Protein AF-A0A644UFC6-F1 (afdb_monomer)

pLDDT: mean 72.87, std 24.74, range [24.16, 96.56]

Sequence (335 aa):
MRAQKGWPRNLKIIHSPAIQGFFIKTCNMKEKVMQWIRLGCNFNLGLYLLAEIGKNKQLPRIMAGNEKRYAGKLFYELCKAAGYTMQEYQELKDELQNIVEQLALESGDGNPPEGGVTTGETSAGDPPTGDASNGETSGEELTSEDQPSTDPPAVDPPINEVPEIEVSATGQLPESVEKVIREHADLFKLRAQLHEQMAGLPESNDDETVKKRRNLSDSIALISPRIDLMFAAKEAFYNEGILPDISVLFPEPAQDPPAGPEDNLPADAAGLKKMKKNLQTANTKDQNQLEYQEAKKGAKPNPMPAGPKRIRIEKRITERNRQIEKIDLALLSCS

Secondary structure (DSSP, 8-state):
----PPPPS-------GGGTTGGGS---HHHHHHHHHHTT--HHHHHHHHHHH-S-TTHHHHHTT-HHHHHHHHHHHHHHHTT--HHHHHHHHHHHHHHHHHHHHHT------------------------------------------------PPP----------TT-PPPHHHHHHHHHHHHHHHHHHHHHHHHHTS-S---HHHHHHHHHHHHHHHHHHHHHHHHHHHHHHHHHH-PPP-HHHHSPPP-SSTT-TTT----SSHHHHHHHHHHHHHHHHHHHHHHHTSSSS--SS--PPPSSHHHHHHHHHHHHHHHHHHHHHHHHHHT-

Nearest PDB structures (foldseek):
  4bpd-assembly2_D  TM=4.703E-01  e=8.018E+00  Escherichia coli K-12

Radius of gyration: 34.38 Å; Cα contacts (8 Å, |Δi|>4): 175; chains: 1; bounding box: 90×86×78 Å

Organism: NCBI:txid1076179

Mean predicted aligned error: 22.32 Å

Structure (mmCIF, N/CA/C/O backbone):
data_AF-A0A644UFC6-F1
#
_entry.id   AF-A0A644UFC6-F1
#
loop_
_atom_site.group_PDB
_atom_site.id
_atom_site.type_symbol
_atom_site.label_atom_id
_atom_site.label_alt_id
_atom_site.label_comp_id
_atom_site.label_asym_id
_atom_site.label_entity_id
_atom_site.label_seq_id
_atom_site.pdbx_PDB_ins_code
_atom_site.Cartn_x
_atom_site.Cartn_y
_atom_site.Cartn_z
_atom_site.occupancy
_atom_site.B_iso_or_equiv
_atom_site.auth_seq_id
_atom_site.auth_comp_id
_atom_site.auth_asym_id
_atom_site.auth_atom_id
_atom_site.pdbx_PDB_model_num
ATOM 1 N N . MET A 1 1 ? -25.882 40.798 29.950 1.00 32.97 1 MET A N 1
ATOM 2 C CA . MET A 1 1 ? -24.979 40.820 28.778 1.00 32.97 1 MET A CA 1
ATOM 3 C C . MET A 1 1 ? -24.121 39.557 28.814 1.00 32.97 1 MET A C 1
ATOM 5 O O . MET A 1 1 ? -23.271 39.450 29.686 1.00 32.97 1 MET A O 1
ATOM 9 N N . ARG A 1 2 ? -24.413 38.545 27.982 1.00 29.80 2 ARG A N 1
ATOM 10 C CA . ARG A 1 2 ? -23.636 37.288 27.924 1.00 29.80 2 ARG A CA 1
ATOM 11 C C . ARG A 1 2 ? -22.530 37.442 26.883 1.00 29.80 2 ARG A C 1
ATOM 13 O O . ARG A 1 2 ? -22.825 37.610 25.706 1.00 29.80 2 ARG A O 1
ATOM 20 N N . ALA A 1 3 ? -21.280 37.397 27.333 1.00 31.28 3 ALA A N 1
ATOM 21 C CA . ALA A 1 3 ? -20.106 37.400 26.472 1.00 31.28 3 ALA A CA 1
ATOM 22 C C . ALA A 1 3 ? -20.089 36.131 25.601 1.00 31.28 3 ALA A C 1
ATOM 24 O O . ALA A 1 3 ? -20.070 35.017 26.126 1.00 31.28 3 ALA A O 1
ATOM 25 N N . GLN A 1 4 ? -20.097 36.296 24.277 1.00 34.25 4 GLN A N 1
ATOM 26 C CA . GLN A 1 4 ? -19.810 35.217 23.332 1.00 34.25 4 GLN A CA 1
ATOM 27 C C . GLN A 1 4 ? -18.322 34.860 23.452 1.00 34.25 4 GLN A C 1
ATOM 29 O O . GLN A 1 4 ? -17.457 35.566 22.939 1.00 34.25 4 GLN A O 1
ATOM 34 N N . LYS A 1 5 ? -18.010 33.785 24.181 1.00 38.75 5 LYS A N 1
ATOM 35 C CA . LYS A 1 5 ? -16.649 33.242 24.275 1.00 38.75 5 LYS A CA 1
ATOM 36 C C . LYS A 1 5 ? -16.354 32.434 23.003 1.00 38.75 5 LYS A C 1
ATOM 38 O O . LYS A 1 5 ? -17.110 31.528 22.652 1.00 38.75 5 LYS A O 1
ATOM 43 N N . GLY A 1 6 ? -15.309 32.833 22.277 1.00 40.59 6 GLY A N 1
ATOM 44 C CA . GLY A 1 6 ? -14.891 32.230 21.009 1.00 40.59 6 GLY A CA 1
ATOM 45 C C . GLY A 1 6 ? -14.306 30.821 21.158 1.00 40.59 6 GLY A C 1
ATOM 46 O O . GLY A 1 6 ? -13.900 30.417 22.243 1.00 40.59 6 GLY A O 1
ATOM 47 N N . TRP A 1 7 ? -14.267 30.091 20.041 1.00 37.62 7 TRP A N 1
ATOM 48 C CA . TRP A 1 7 ? -13.743 28.724 19.932 1.00 37.62 7 TRP A CA 1
ATOM 49 C C . TRP A 1 7 ? -12.251 28.649 20.326 1.00 37.62 7 TRP A C 1
ATOM 51 O O . TRP A 1 7 ? -11.490 29.545 19.939 1.00 37.62 7 TRP A O 1
ATOM 61 N N . PRO A 1 8 ? -11.802 27.612 21.060 1.00 40.75 8 PRO A N 1
ATOM 62 C CA . PRO A 1 8 ? -10.405 27.476 21.466 1.00 40.75 8 PRO A CA 1
ATOM 63 C C . PRO A 1 8 ? -9.493 27.328 20.239 1.00 40.75 8 PRO A C 1
ATOM 65 O O . PRO A 1 8 ? -9.711 26.492 19.365 1.00 40.75 8 PRO A O 1
ATOM 68 N N . ARG A 1 9 ? -8.473 28.192 20.150 1.00 39.72 9 ARG A N 1
ATOM 69 C CA . ARG A 1 9 ? -7.643 28.381 18.944 1.00 39.72 9 ARG A CA 1
ATOM 70 C C . ARG A 1 9 ? -6.419 27.460 18.839 1.00 39.72 9 ARG A C 1
ATOM 72 O O . ARG A 1 9 ? -5.726 27.545 17.834 1.00 39.72 9 ARG A O 1
ATOM 79 N N . ASN A 1 10 ? -6.170 26.580 19.813 1.00 38.97 10 ASN A N 1
ATOM 80 C CA . ASN A 1 10 ? -4.955 25.755 19.873 1.00 38.97 10 ASN A CA 1
ATOM 81 C C . ASN A 1 10 ? -5.218 24.334 20.420 1.00 38.97 10 ASN A C 1
ATOM 83 O O . ASN A 1 10 ? -4.737 23.999 21.499 1.00 38.97 10 ASN A O 1
ATOM 87 N N . LEU A 1 11 ? -5.949 23.479 19.690 1.00 37.66 11 LEU A N 1
ATOM 88 C CA . LEU A 1 11 ? -5.883 22.029 19.939 1.00 37.66 11 LEU A CA 1
ATOM 89 C C . LEU A 1 11 ? -4.628 21.468 19.252 1.00 37.66 11 LEU A C 1
ATOM 91 O O . LEU A 1 11 ? -4.510 21.522 18.027 1.00 37.66 11 LEU A O 1
ATOM 95 N N . LYS A 1 12 ? -3.676 20.947 20.036 1.00 34.81 12 LYS A N 1
ATOM 96 C CA . LYS A 1 12 ? -2.542 20.175 19.509 1.00 34.81 12 LYS A CA 1
ATOM 97 C C . LYS A 1 12 ? -3.039 18.806 19.039 1.00 34.81 12 LYS A C 1
ATOM 99 O O . LYS A 1 12 ? -3.806 18.130 19.715 1.00 34.81 12 LYS A O 1
ATOM 104 N N . ILE A 1 13 ? -2.582 18.432 17.851 1.00 37.56 13 ILE A N 1
ATOM 105 C CA . ILE A 1 13 ? -2.927 17.217 17.120 1.00 37.56 13 ILE A CA 1
ATOM 106 C C . ILE A 1 13 ? -2.375 15.989 17.857 1.00 37.56 13 ILE A C 1
ATOM 108 O O . ILE A 1 13 ? -1.160 15.850 17.980 1.00 37.56 13 ILE A O 1
ATOM 112 N N . ILE A 1 14 ? -3.241 15.056 18.260 1.00 33.75 14 ILE A N 1
ATOM 113 C CA . ILE A 1 14 ? -2.833 13.677 18.563 1.00 33.75 14 ILE A CA 1
ATOM 114 C C . ILE A 1 14 ? -3.168 12.831 17.329 1.00 33.75 14 ILE A C 1
ATOM 116 O O . ILE A 1 14 ? -4.327 12.515 17.065 1.00 33.75 14 ILE A O 1
ATOM 120 N N . HIS A 1 15 ? -2.161 12.493 16.521 1.00 31.31 15 HIS A N 1
ATOM 121 C CA . HIS A 1 15 ? -2.291 11.457 15.494 1.00 31.31 15 HIS A CA 1
ATOM 122 C C . HIS A 1 15 ? -2.143 10.090 16.166 1.00 31.31 15 HIS A C 1
ATOM 124 O O . HIS A 1 15 ? -1.032 9.596 16.328 1.00 31.31 15 HIS A O 1
ATOM 130 N N . SER A 1 16 ? -3.264 9.484 16.567 1.00 33.78 16 SER A N 1
ATOM 131 C CA . SER A 1 16 ? -3.295 8.081 16.990 1.00 33.78 16 SER A CA 1
ATOM 132 C C . SER A 1 16 ? -4.023 7.228 15.938 1.00 33.78 16 SER A C 1
ATOM 134 O O . SER A 1 16 ? -5.209 7.459 15.693 1.00 33.78 16 SER A O 1
ATOM 136 N N . PRO A 1 17 ? -3.357 6.235 15.314 1.00 36.88 17 PRO A N 1
ATOM 137 C CA . PRO A 1 17 ? -3.960 5.307 14.346 1.00 36.88 17 PRO A CA 1
ATOM 138 C C . PRO A 1 17 ? -5.093 4.431 14.912 1.00 36.88 17 PRO A C 1
ATOM 140 O O . PRO A 1 17 ? -5.805 3.785 14.152 1.00 36.88 17 PRO A O 1
ATOM 143 N N . ALA A 1 18 ? -5.284 4.406 16.235 1.00 39.03 18 ALA A N 1
ATOM 144 C CA . ALA A 1 18 ? -6.297 3.594 16.917 1.00 39.03 18 ALA A CA 1
ATOM 145 C C . ALA A 1 18 ? -7.746 4.109 16.755 1.00 39.03 18 ALA A C 1
ATOM 147 O O . ALA A 1 18 ? -8.697 3.434 17.137 1.00 39.03 18 ALA A O 1
ATOM 148 N N . ILE A 1 19 ? -7.933 5.310 16.202 1.00 45.44 19 ILE A N 1
ATOM 149 C CA . ILE A 1 19 ? -9.207 6.044 16.267 1.00 45.44 19 ILE A CA 1
ATOM 150 C C . ILE A 1 19 ? -10.224 5.565 15.205 1.00 45.44 19 ILE A C 1
ATOM 152 O O . ILE A 1 19 ? -11.427 5.719 15.403 1.00 45.44 19 ILE A O 1
ATOM 156 N N . GLN A 1 20 ? -9.788 4.924 14.111 1.00 44.78 20 GLN A N 1
ATOM 157 C CA . GLN A 1 20 ? -10.695 4.498 13.028 1.00 44.78 20 GLN A CA 1
ATOM 158 C C . GLN A 1 20 ? -11.440 3.176 13.299 1.00 44.78 20 GLN A C 1
ATOM 160 O O . GLN A 1 20 ? -12.566 3.026 12.832 1.00 44.78 20 GLN A O 1
ATOM 165 N N . GLY A 1 21 ? -10.877 2.250 14.086 1.00 41.97 21 GLY A N 1
ATOM 166 C CA . GLY A 1 21 ? -11.520 0.961 14.406 1.00 41.97 21 GLY A CA 1
ATOM 167 C C . GLY A 1 21 ? -12.598 1.036 15.497 1.00 41.97 21 GLY A C 1
ATOM 168 O O . GLY A 1 21 ? -13.502 0.208 15.546 1.00 41.97 21 GLY A O 1
ATOM 169 N N . PHE A 1 22 ? -12.560 2.065 16.349 1.00 43.34 22 PHE A N 1
ATOM 170 C CA . PHE A 1 22 ? -13.460 2.186 17.504 1.00 43.34 22 PHE A CA 1
ATOM 171 C C . PHE A 1 22 ? -14.879 2.670 17.128 1.00 43.34 22 PHE A C 1
ATOM 173 O O . PHE A 1 22 ? -15.814 2.531 17.915 1.00 43.34 22 PHE A O 1
ATOM 180 N N . PHE A 1 23 ? -15.058 3.195 15.911 1.00 47.94 23 PHE A N 1
ATOM 181 C CA . PHE A 1 23 ? -16.294 3.835 15.440 1.00 47.94 23 PHE A CA 1
ATOM 182 C C . PHE A 1 23 ? -17.408 2.858 15.000 1.00 47.94 23 PHE A C 1
ATOM 184 O O . PHE A 1 23 ? -18.522 3.286 14.698 1.00 47.94 23 PHE A O 1
ATOM 191 N N . ILE A 1 24 ? -17.118 1.548 14.943 1.00 46.00 24 ILE A N 1
ATOM 192 C CA . ILE A 1 24 ? -17.952 0.550 14.242 1.00 46.00 24 ILE A CA 1
ATOM 193 C C . ILE A 1 24 ? -18.937 -0.201 15.168 1.00 46.00 24 ILE A C 1
ATOM 195 O O . ILE A 1 24 ? -19.891 -0.796 14.676 1.00 46.00 24 ILE A O 1
ATOM 199 N N . LYS A 1 25 ? -18.807 -0.130 16.503 1.00 50.34 25 LYS A N 1
ATOM 200 C CA . LYS A 1 25 ? -19.686 -0.891 17.427 1.00 50.34 25 LYS A CA 1
ATOM 201 C C . LYS A 1 25 ? -20.912 -0.143 17.979 1.00 50.34 25 LYS A C 1
ATOM 203 O O . LYS A 1 25 ? -21.767 -0.790 18.575 1.00 50.34 25 LYS A O 1
ATOM 208 N N . THR A 1 26 ? -21.049 1.172 17.794 1.00 53.09 26 THR A N 1
ATOM 209 C CA . THR A 1 26 ? -22.216 1.923 18.301 1.00 53.09 26 THR A CA 1
ATOM 210 C C . THR A 1 26 ? -23.292 2.049 17.217 1.00 53.09 26 THR A C 1
ATOM 212 O O . THR A 1 26 ? -23.124 2.725 16.202 1.00 53.09 26 THR A O 1
ATOM 215 N N . CYS A 1 27 ? -24.427 1.370 17.407 1.00 58.41 27 CYS A N 1
ATOM 216 C CA . CYS A 1 27 ? -25.575 1.426 16.493 1.00 58.41 27 CYS A CA 1
ATOM 217 C C . CYS A 1 27 ? -26.381 2.735 16.614 1.00 58.41 27 CYS A C 1
ATOM 219 O O . CYS A 1 27 ? -27.213 3.031 15.756 1.00 58.41 27 CYS A O 1
ATOM 221 N N . ASN A 1 28 ? -26.105 3.557 17.633 1.00 84.00 28 ASN A N 1
ATOM 222 C CA . ASN A 1 28 ? -26.768 4.836 17.857 1.00 84.00 28 ASN A CA 1
ATOM 223 C C . ASN A 1 28 ? -25.948 6.018 17.305 1.00 84.00 28 ASN A C 1
ATOM 225 O O . ASN A 1 28 ? -24.796 6.243 17.681 1.00 84.00 28 ASN A O 1
ATOM 229 N N . MET A 1 29 ? -26.575 6.838 16.456 1.00 86.19 29 MET A N 1
ATOM 230 C CA . MET A 1 29 ? -25.949 8.028 15.861 1.00 86.19 29 MET A CA 1
ATOM 231 C C . MET A 1 29 ? -25.498 9.052 16.911 1.00 86.19 29 MET A C 1
ATOM 233 O O . MET A 1 29 ? -24.476 9.715 16.721 1.00 86.19 29 MET A O 1
ATOM 237 N N . LYS A 1 30 ? -26.211 9.156 18.042 1.00 89.62 30 LYS A N 1
ATOM 238 C CA . LYS A 1 30 ? -25.803 10.004 19.169 1.00 89.62 30 LYS A CA 1
ATOM 239 C C . LYS A 1 30 ? -24.482 9.529 19.776 1.00 89.62 30 LYS A C 1
ATOM 241 O O . LYS A 1 30 ? -23.579 10.342 19.973 1.00 89.62 30 LYS A O 1
ATOM 246 N N . GLU A 1 31 ? -24.331 8.228 20.003 1.00 86.75 31 GLU A N 1
ATOM 247 C CA . GLU A 1 31 ? -23.118 7.637 20.585 1.00 86.75 31 GLU A CA 1
ATOM 248 C C . GLU A 1 31 ? -21.896 7.801 19.680 1.00 86.75 31 GLU A C 1
ATOM 250 O O . GLU A 1 31 ? -20.821 8.134 20.174 1.00 86.75 31 GLU A O 1
ATOM 255 N N . LYS A 1 32 ? -22.062 7.659 18.359 1.00 85.12 32 LYS A N 1
ATOM 256 C CA . LYS A 1 32 ? -21.005 7.962 17.382 1.00 85.12 32 LYS A CA 1
ATOM 257 C C . LYS A 1 32 ? -20.490 9.398 17.533 1.00 85.12 32 LYS A C 1
ATOM 259 O O . LYS A 1 32 ? -19.285 9.626 17.617 1.00 85.12 32 LYS A O 1
ATOM 264 N N . VAL A 1 33 ? -21.393 10.376 17.635 1.00 88.81 33 VAL A N 1
ATOM 265 C CA . VAL A 1 33 ? -21.005 11.780 17.856 1.00 88.81 33 VAL A CA 1
ATOM 266 C C . VAL A 1 33 ? -20.334 11.969 19.221 1.00 88.81 33 VAL A C 1
ATOM 268 O O . VAL A 1 33 ? -19.293 12.616 19.273 1.00 88.81 33 VAL A O 1
ATOM 271 N N . MET A 1 34 ? -20.831 11.355 20.304 1.00 86.31 34 MET A N 1
ATOM 272 C CA . MET A 1 34 ? -20.164 11.407 21.622 1.00 86.31 34 MET A CA 1
ATOM 273 C C . MET A 1 34 ? -18.739 10.877 21.579 1.00 86.31 34 MET A C 1
ATOM 275 O O . MET A 1 34 ? -17.820 11.455 22.154 1.00 86.31 34 MET A O 1
ATOM 279 N N . GLN A 1 35 ? -18.554 9.746 20.911 1.00 84.06 35 GLN A N 1
ATOM 280 C CA . GLN A 1 35 ? -17.263 9.099 20.793 1.00 84.06 35 GLN A CA 1
ATOM 281 C C . GLN A 1 35 ? -16.293 9.980 20.001 1.00 84.06 35 GLN A C 1
ATOM 283 O O . GLN A 1 35 ? -15.161 10.177 20.432 1.00 84.06 35 GLN A O 1
ATOM 288 N N . TRP A 1 36 ? -16.749 10.596 18.907 1.00 88.50 36 TRP A N 1
ATOM 289 C CA . TRP A 1 36 ? -15.971 11.597 18.173 1.00 88.50 36 TRP A CA 1
ATOM 290 C C . TRP A 1 36 ? -15.554 12.789 19.049 1.00 88.50 36 TRP A C 1
ATOM 292 O O . TRP A 1 36 ? -14.408 13.234 18.960 1.00 88.50 36 TRP A O 1
ATOM 302 N N . ILE A 1 37 ? -16.439 13.262 19.932 1.00 86.50 37 ILE A N 1
ATOM 303 C CA . ILE A 1 37 ? -16.139 14.341 20.887 1.00 86.50 37 ILE A CA 1
ATOM 304 C C . ILE A 1 37 ? -15.044 13.913 21.869 1.00 86.50 37 ILE A C 1
ATOM 306 O O . ILE A 1 37 ? -14.043 14.612 22.019 1.00 86.50 37 ILE A O 1
ATOM 310 N N . ARG A 1 38 ? -15.183 12.728 22.477 1.00 79.69 38 ARG A N 1
ATOM 311 C CA . ARG A 1 38 ? -14.193 12.164 23.415 1.00 79.69 38 ARG A CA 1
ATOM 312 C C . ARG A 1 38 ? -12.827 11.925 22.776 1.00 79.69 38 ARG A C 1
ATOM 314 O O . ARG A 1 38 ? -11.811 12.002 23.453 1.00 79.69 38 ARG A O 1
ATOM 321 N N . LEU A 1 39 ? -12.798 11.671 21.470 1.00 77.88 39 LEU A N 1
ATOM 322 C CA . LEU A 1 39 ? -11.576 11.496 20.681 1.00 77.88 39 LEU A CA 1
ATOM 323 C C . LEU A 1 39 ? -10.959 12.834 20.229 1.00 77.88 39 LEU A C 1
ATOM 325 O O . LEU A 1 39 ? -10.082 12.853 19.365 1.00 77.88 39 LEU A O 1
ATOM 329 N N . GLY A 1 40 ? -11.404 13.957 20.801 1.00 80.50 40 GLY A N 1
ATOM 330 C CA . GLY A 1 40 ? -10.823 15.278 20.567 1.00 80.50 40 GLY A CA 1
ATOM 331 C C . GLY A 1 40 ? -11.341 15.975 19.309 1.00 80.50 40 GLY A C 1
ATOM 332 O O . GLY A 1 40 ? -10.634 16.811 18.750 1.00 80.50 40 GLY A O 1
ATOM 333 N N . CYS A 1 41 ? -12.552 15.639 18.847 1.00 85.44 41 CYS A N 1
ATOM 334 C CA . CYS A 1 41 ? -13.227 16.305 17.727 1.00 85.44 41 CYS A CA 1
ATOM 335 C C . CYS A 1 41 ? -12.389 16.368 16.435 1.00 85.44 41 CYS A C 1
ATOM 337 O O . CYS A 1 41 ? -12.373 17.393 15.750 1.00 85.44 41 CYS A O 1
ATOM 339 N N . ASN A 1 42 ? -11.691 15.282 16.078 1.00 87.12 42 ASN A N 1
ATOM 340 C CA . ASN A 1 42 ? -10.848 15.247 14.879 1.00 87.12 42 ASN A CA 1
ATOM 341 C C . ASN A 1 42 ? -11.631 15.693 13.630 1.00 87.12 42 ASN A C 1
ATOM 343 O O . ASN A 1 42 ? -12.647 15.088 13.279 1.00 87.12 42 ASN A O 1
ATOM 347 N N . PHE A 1 43 ? -11.155 16.739 12.950 1.00 87.06 43 PHE A N 1
ATOM 348 C CA . PHE A 1 43 ? -11.915 17.387 11.882 1.00 87.06 43 PHE A CA 1
ATOM 349 C C . PHE A 1 43 ? -12.204 16.458 10.700 1.00 87.06 43 PHE A C 1
ATOM 351 O O . PHE A 1 43 ? -13.347 16.363 10.261 1.00 87.06 43 PHE A O 1
ATOM 358 N N . ASN A 1 44 ? -11.204 15.716 10.218 1.00 84.56 44 ASN A N 1
ATOM 359 C CA . ASN A 1 44 ? -11.385 14.795 9.093 1.00 84.56 44 ASN A CA 1
ATOM 360 C C . ASN A 1 44 ? -12.339 13.651 9.448 1.00 84.56 44 ASN A C 1
ATOM 362 O O . ASN A 1 44 ? -13.220 13.325 8.657 1.00 84.56 44 ASN A O 1
ATOM 366 N N . LEU A 1 45 ? -12.218 13.090 10.655 1.00 85.69 45 LEU A N 1
ATOM 367 C CA . LEU A 1 45 ? -13.153 12.081 11.155 1.00 85.69 45 LEU A CA 1
ATOM 368 C C . LEU A 1 45 ? -14.582 12.631 11.246 1.00 85.69 45 LEU A C 1
ATOM 370 O O . LEU A 1 45 ? -15.530 11.963 10.843 1.00 85.69 45 LEU A O 1
ATOM 374 N N . GLY A 1 46 ? -14.734 13.877 11.696 1.00 88.25 46 GLY A N 1
ATOM 375 C CA . GLY A 1 46 ? -16.025 14.556 11.727 1.00 88.25 46 GLY A CA 1
ATOM 376 C C . GLY A 1 46 ? -16.617 14.755 10.328 1.00 88.25 46 GLY A C 1
ATOM 377 O O . GLY A 1 46 ? -17.820 14.589 10.151 1.00 88.25 46 GLY A O 1
ATOM 378 N N . LEU A 1 47 ? -15.798 15.050 9.310 1.00 88.12 47 LEU A N 1
ATOM 379 C CA . LEU A 1 47 ? -16.263 15.136 7.919 1.00 88.12 47 LEU A CA 1
ATOM 380 C C . LEU A 1 47 ? -16.751 13.784 7.385 1.00 88.12 47 LEU A C 1
ATOM 382 O O . LEU A 1 47 ? -17.776 13.750 6.702 1.00 88.12 47 LEU A O 1
ATOM 386 N N . TYR A 1 48 ? -16.057 12.687 7.708 1.00 87.94 48 TYR A N 1
ATOM 387 C CA . TYR A 1 48 ? -16.510 11.335 7.365 1.00 87.94 48 TYR A CA 1
ATOM 388 C C . TYR A 1 48 ? -17.850 11.018 8.024 1.00 87.94 48 TYR A C 1
ATOM 390 O O . TYR A 1 48 ? -18.789 10.614 7.339 1.00 87.94 48 TYR A O 1
ATOM 398 N N . LEU A 1 49 ? -17.973 11.297 9.323 1.00 89.00 49 LEU A N 1
ATOM 399 C CA . LEU A 1 49 ? -19.221 11.089 10.045 1.00 89.00 49 LEU A CA 1
ATOM 400 C C . LEU A 1 49 ? -20.354 11.939 9.462 1.00 89.00 49 LEU A C 1
ATOM 402 O O . LEU A 1 49 ? -21.452 11.439 9.240 1.00 89.00 49 LEU A O 1
ATOM 406 N N . LEU A 1 50 ? -20.091 13.205 9.129 1.00 89.69 50 LEU A N 1
ATOM 407 C CA . LEU A 1 50 ? -21.090 14.091 8.535 1.00 89.69 50 LEU A CA 1
ATOM 408 C C . LEU A 1 50 ? -21.509 13.618 7.137 1.00 89.69 50 LEU A C 1
ATOM 410 O O . LEU A 1 50 ? -22.665 13.791 6.755 1.00 89.69 50 LEU A O 1
ATOM 414 N N . ALA A 1 51 ? -20.607 13.006 6.368 1.00 88.12 51 ALA A N 1
ATOM 415 C CA . ALA A 1 51 ? -20.957 12.389 5.092 1.00 88.12 51 ALA A CA 1
ATOM 416 C C . ALA A 1 51 ? -21.884 11.175 5.274 1.00 88.12 51 ALA A C 1
ATOM 418 O O . ALA A 1 51 ? -22.786 10.977 4.455 1.00 88.12 51 ALA A O 1
ATOM 419 N N . GLU A 1 52 ? -21.714 10.415 6.356 1.00 85.12 52 GLU A N 1
ATOM 420 C CA . GLU A 1 52 ? -22.551 9.270 6.721 1.00 85.12 52 GLU A CA 1
ATOM 421 C C . GLU A 1 52 ? -23.943 9.728 7.198 1.00 85.12 52 GLU A C 1
ATOM 423 O O . GLU A 1 52 ? -24.945 9.444 6.536 1.00 85.12 52 GLU A O 1
ATOM 428 N N . ILE A 1 53 ? -24.010 10.529 8.269 1.00 86.56 53 ILE A N 1
ATOM 429 C CA . ILE A 1 53 ? -25.269 10.868 8.967 1.00 86.56 53 ILE A CA 1
ATOM 430 C C . ILE A 1 53 ? -25.939 12.157 8.469 1.00 86.56 53 ILE A C 1
ATOM 432 O O . ILE A 1 53 ? -27.129 12.383 8.686 1.00 86.56 53 ILE A O 1
ATOM 436 N N . GLY A 1 54 ? -25.189 13.040 7.811 1.00 86.25 54 GLY A N 1
ATOM 437 C CA . GLY A 1 54 ? -25.672 14.354 7.402 1.00 86.25 54 GLY A CA 1
ATOM 438 C C . GLY A 1 54 ? -26.649 14.287 6.231 1.00 86.25 54 GLY A C 1
ATOM 439 O O . GLY A 1 54 ? -26.448 13.548 5.261 1.00 86.25 54 GLY A O 1
ATOM 440 N N . LYS A 1 55 ? -27.688 15.129 6.287 1.00 83.44 55 LYS A N 1
ATOM 441 C CA . LYS A 1 55 ? -28.671 15.282 5.199 1.00 83.44 55 LYS A CA 1
ATOM 442 C C . LYS A 1 55 ? -28.061 15.943 3.958 1.00 83.44 55 LYS A C 1
ATOM 444 O O . LYS A 1 55 ? -28.392 15.575 2.836 1.00 83.44 55 LYS A O 1
ATOM 449 N N . ASN A 1 56 ? -27.154 16.906 4.143 1.00 87.69 56 ASN A N 1
ATOM 450 C CA . ASN A 1 56 ? -26.519 17.621 3.036 1.00 87.69 56 ASN A CA 1
ATOM 451 C C . ASN A 1 56 ? -25.153 17.014 2.691 1.00 87.69 56 ASN A C 1
ATOM 453 O O . ASN A 1 56 ? -24.143 17.301 3.334 1.00 87.69 56 ASN A O 1
ATOM 457 N N . LYS A 1 57 ? -25.122 16.226 1.614 1.00 86.69 57 LYS A N 1
ATOM 458 C CA . LYS A 1 57 ? -23.920 15.517 1.151 1.00 86.69 57 LYS A CA 1
ATOM 459 C C . LYS A 1 57 ? -22.846 16.423 0.524 1.00 86.69 57 LYS A C 1
ATOM 461 O O . LYS A 1 57 ? -21.726 15.967 0.319 1.00 86.69 57 LYS A O 1
ATOM 466 N N . GLN A 1 58 ? -23.140 17.698 0.244 1.00 88.25 58 GLN A N 1
ATOM 467 C CA . GLN A 1 58 ? -22.148 18.658 -0.268 1.00 88.25 58 GLN A CA 1
ATOM 468 C C . GLN A 1 58 ? -21.377 19.370 0.852 1.00 88.25 58 GLN A C 1
ATOM 470 O O . GLN A 1 58 ? -20.246 19.803 0.629 1.00 88.25 58 GLN A O 1
ATOM 475 N N . LEU A 1 59 ? -21.942 19.472 2.064 1.00 87.44 59 LEU A N 1
ATOM 476 C CA . LEU A 1 59 ? -21.287 20.158 3.187 1.00 87.44 59 LEU A CA 1
ATOM 477 C C . LEU A 1 59 ? -19.904 19.586 3.534 1.00 87.44 59 LEU A C 1
ATOM 479 O O . LEU A 1 59 ? -18.988 20.397 3.678 1.00 87.44 59 LEU A O 1
ATOM 483 N N . PRO A 1 60 ? -19.686 18.254 3.594 1.00 90.31 60 PRO A N 1
ATOM 484 C CA . PRO A 1 60 ? -18.355 17.711 3.864 1.00 90.31 60 PRO A CA 1
ATOM 485 C C . PRO A 1 60 ? -17.303 18.164 2.843 1.00 90.31 60 PRO A C 1
ATOM 487 O O . PRO A 1 60 ? -16.176 18.478 3.215 1.00 90.31 60 PRO A O 1
ATOM 490 N N . ARG A 1 61 ? -17.684 18.282 1.562 1.00 88.88 61 ARG A N 1
ATOM 491 C CA . ARG A 1 61 ? -16.790 18.750 0.488 1.00 88.88 61 ARG A CA 1
ATOM 492 C C . ARG A 1 61 ? -16.455 20.233 0.617 1.00 88.88 61 ARG A C 1
ATOM 494 O O . ARG A 1 61 ? -15.315 20.614 0.396 1.00 88.88 61 ARG A O 1
ATOM 501 N N . ILE A 1 62 ? -17.431 21.060 0.994 1.00 90.00 62 ILE A N 1
ATOM 502 C CA . ILE A 1 62 ? -17.238 22.508 1.193 1.00 90.00 62 ILE A CA 1
ATOM 503 C C . ILE A 1 62 ? -16.354 22.783 2.418 1.00 90.00 62 ILE A C 1
ATOM 505 O O . ILE A 1 62 ? -15.566 23.728 2.426 1.00 90.00 62 ILE A O 1
ATOM 509 N N . MET A 1 63 ? -16.501 21.971 3.465 1.00 90.19 63 MET A N 1
ATOM 510 C CA . MET A 1 63 ? -15.751 22.123 4.710 1.00 90.19 63 MET A CA 1
ATOM 511 C C . MET A 1 63 ? -14.326 21.561 4.628 1.00 90.19 63 MET A C 1
ATOM 513 O O . MET A 1 63 ? -13.471 21.969 5.419 1.00 90.19 63 MET A O 1
ATOM 517 N N . ALA A 1 64 ? -14.055 20.659 3.679 1.00 87.31 64 ALA A N 1
ATOM 518 C CA . ALA A 1 64 ? -12.755 20.023 3.502 1.00 87.31 64 ALA A CA 1
ATOM 519 C C . ALA A 1 64 ? -11.608 21.048 3.414 1.00 87.31 64 ALA A C 1
ATOM 521 O O . ALA A 1 64 ? -11.717 22.095 2.772 1.00 87.31 64 ALA A O 1
ATOM 522 N N . GLY A 1 65 ? -10.507 20.754 4.113 1.00 82.44 65 GLY A N 1
ATOM 523 C CA . GLY A 1 65 ? -9.300 21.590 4.138 1.00 82.44 65 GLY A CA 1
ATOM 524 C C . GLY A 1 65 ? -9.412 22.908 4.916 1.00 82.44 65 GLY A C 1
ATOM 525 O O . GLY A 1 65 ? -8.433 23.641 4.998 1.00 82.44 65 GLY A O 1
ATOM 526 N N . ASN A 1 66 ? -10.569 23.223 5.510 1.00 87.56 66 ASN A N 1
ATOM 527 C CA . ASN A 1 66 ? -10.838 24.519 6.143 1.00 87.56 66 ASN A CA 1
ATOM 528 C C . ASN A 1 66 ? -11.241 24.383 7.625 1.00 87.56 66 ASN A C 1
ATOM 530 O O . ASN A 1 66 ? -12.208 24.994 8.087 1.00 87.56 66 ASN A O 1
ATOM 534 N N . GLU A 1 67 ? -10.475 23.601 8.388 1.00 87.31 67 GLU A N 1
ATOM 535 C CA . GLU A 1 67 ? -10.752 23.271 9.794 1.00 87.31 67 GLU A CA 1
ATOM 536 C C . GLU A 1 67 ? -10.963 24.504 10.678 1.00 87.31 67 GLU A C 1
ATOM 538 O O . GLU A 1 67 ? -11.994 24.629 11.335 1.00 87.31 67 GLU A O 1
ATOM 543 N N . LYS A 1 68 ? -10.047 25.479 10.623 1.00 85.62 68 LYS A N 1
ATOM 544 C CA . LYS A 1 68 ? -10.121 26.703 11.444 1.00 85.62 68 LYS A CA 1
ATOM 545 C C . LYS A 1 68 ? -11.428 27.477 11.256 1.00 85.62 68 LYS A C 1
ATOM 547 O O . LYS A 1 68 ? -11.893 28.135 12.181 1.00 85.62 68 LYS A O 1
ATOM 552 N N . ARG A 1 69 ? -12.006 27.417 10.052 1.00 86.44 69 ARG A N 1
ATOM 553 C CA . ARG A 1 69 ? -13.246 28.118 9.703 1.00 86.44 69 ARG A CA 1
ATOM 554 C C . ARG A 1 69 ? -14.483 27.296 10.048 1.00 86.44 69 ARG A C 1
ATOM 556 O O . ARG A 1 69 ? -15.497 27.869 10.436 1.00 86.44 69 ARG A O 1
ATOM 563 N N . TYR A 1 70 ? -14.418 25.978 9.872 1.00 90.44 70 TYR A N 1
ATOM 564 C CA . TYR A 1 70 ? -15.601 25.124 9.914 1.00 90.44 70 TYR A CA 1
ATOM 565 C C . TYR A 1 70 ? -15.685 24.186 11.114 1.00 90.44 70 TYR A C 1
ATOM 567 O O . TYR A 1 70 ? -16.728 23.567 11.254 1.00 90.44 70 TYR A O 1
ATOM 575 N N . ALA A 1 71 ? -14.695 24.106 12.007 1.00 87.19 71 ALA A N 1
ATOM 576 C CA . ALA A 1 71 ? -14.735 23.204 13.166 1.00 87.19 71 ALA A CA 1
ATOM 577 C C . ALA A 1 71 ? -16.008 23.374 14.018 1.00 87.19 71 ALA A C 1
ATOM 579 O O . ALA A 1 71 ? -16.730 22.408 14.261 1.00 87.19 71 ALA A O 1
ATOM 580 N N . GLY A 1 72 ? -16.358 24.614 14.380 1.00 88.62 72 GLY A N 1
ATOM 581 C CA . GLY A 1 72 ? -17.585 24.883 15.141 1.00 88.62 72 GLY A CA 1
ATOM 582 C C . GLY A 1 72 ? -18.867 24.571 14.362 1.00 88.62 72 GLY A C 1
ATOM 583 O O . GLY A 1 72 ? -19.842 24.083 14.934 1.00 88.62 72 GLY A O 1
ATOM 584 N N . LYS A 1 73 ? -18.862 24.800 13.041 1.00 91.62 73 LYS A N 1
ATOM 585 C CA . LYS A 1 73 ? -20.000 24.471 12.172 1.00 91.62 73 LYS A CA 1
ATOM 586 C C . LYS A 1 73 ? -20.154 22.959 12.007 1.00 91.62 73 LYS A C 1
ATOM 588 O O . LYS A 1 73 ? -21.269 22.464 12.068 1.00 91.62 73 LYS A O 1
ATOM 593 N N . LEU A 1 74 ? -19.052 22.234 11.844 1.00 92.81 74 LEU A N 1
ATOM 594 C CA . LEU A 1 74 ? -19.014 20.779 11.740 1.00 92.81 74 LEU A CA 1
ATOM 595 C C . LEU A 1 74 ? -19.583 20.129 13.004 1.00 92.81 74 LEU A C 1
ATOM 597 O O . LEU A 1 74 ? -20.455 19.273 12.900 1.00 92.81 74 LEU A O 1
ATOM 601 N N . PHE A 1 75 ? -19.162 20.596 14.182 1.00 93.12 75 PHE A N 1
ATOM 602 C CA . PHE A 1 75 ? -19.699 20.140 15.465 1.00 93.12 75 PHE A CA 1
ATOM 603 C C . PHE A 1 75 ? -21.221 20.338 15.551 1.00 93.12 75 PHE A C 1
ATOM 605 O O . PHE A 1 75 ? -21.955 19.411 15.882 1.00 93.12 75 PHE A O 1
ATOM 612 N N . TYR A 1 76 ? -21.716 21.523 15.175 1.00 93.25 76 TYR A N 1
ATOM 613 C CA . TYR A 1 76 ? -23.154 21.795 15.139 1.00 93.25 76 TYR A CA 1
ATOM 614 C C . TYR A 1 76 ? -23.915 20.879 14.171 1.00 93.25 76 TYR A C 1
ATOM 616 O O . TYR A 1 76 ? -24.930 20.296 14.552 1.00 93.25 76 TYR A O 1
ATOM 624 N N . GLU A 1 77 ? -23.436 20.733 12.933 1.00 93.81 77 GLU A N 1
ATOM 625 C CA . GLU A 1 77 ? -24.108 19.908 11.922 1.00 93.81 77 GLU A CA 1
ATOM 626 C C . GLU A 1 77 ? -24.141 18.427 12.323 1.00 93.81 77 GLU A C 1
ATOM 628 O O . GLU A 1 77 ? -25.150 17.761 12.097 1.00 93.81 77 GLU A O 1
ATOM 633 N N . LEU A 1 78 ? -23.087 17.921 12.970 1.00 93.38 78 LEU A N 1
ATOM 634 C CA . LEU A 1 78 ? -23.032 16.554 13.490 1.00 93.38 78 LEU A CA 1
ATOM 635 C C . LEU A 1 78 ? -24.022 16.328 14.633 1.00 93.38 78 LEU A C 1
ATOM 637 O O . LEU A 1 78 ? -24.807 15.383 14.573 1.00 93.38 78 LEU A O 1
ATOM 641 N N . CYS A 1 79 ? -24.050 17.215 15.633 1.00 93.06 79 CYS A N 1
ATOM 642 C CA . CYS A 1 79 ? -25.006 17.109 16.735 1.00 93.06 79 CYS A CA 1
ATOM 643 C C . CYS A 1 79 ? -26.455 17.191 16.228 1.00 93.06 79 CYS A C 1
ATOM 645 O O . CYS A 1 79 ? -27.311 16.393 16.611 1.00 93.06 79 CYS A O 1
ATOM 647 N N . LYS A 1 80 ? -26.728 18.109 15.295 1.00 93.25 80 LYS A N 1
ATOM 648 C CA . LYS A 1 80 ? -28.044 18.240 14.663 1.00 93.25 80 LYS A CA 1
ATOM 649 C C . LYS A 1 80 ? -28.427 16.989 13.869 1.00 93.25 80 LYS A C 1
ATOM 651 O O . LYS A 1 80 ? -29.563 16.533 13.971 1.00 93.25 80 LYS A O 1
ATOM 656 N N . ALA A 1 81 ? -27.508 16.437 13.077 1.00 91.31 81 ALA A N 1
ATOM 657 C CA . ALA A 1 81 ? -27.759 15.246 12.267 1.00 91.31 81 ALA A CA 1
ATOM 658 C C . ALA A 1 81 ? -27.976 13.985 13.120 1.00 91.31 81 ALA A C 1
ATOM 660 O O . ALA A 1 81 ? -28.800 13.150 12.759 1.00 91.31 81 ALA A O 1
ATOM 661 N N . ALA A 1 82 ? -27.307 13.883 14.271 1.00 91.31 82 ALA A N 1
ATOM 662 C CA . ALA A 1 82 ? -27.500 12.803 15.238 1.00 91.31 82 ALA A CA 1
ATOM 663 C C . ALA A 1 82 ? -28.757 12.960 16.117 1.00 91.31 82 ALA A C 1
ATOM 665 O O . ALA A 1 82 ? -29.058 12.074 16.914 1.00 91.31 82 ALA A O 1
ATOM 666 N N . GLY A 1 83 ? -29.508 14.060 15.982 1.00 91.06 83 GLY A N 1
ATOM 667 C CA . GLY A 1 83 ? -30.763 14.273 16.706 1.00 91.06 83 GLY A CA 1
ATOM 668 C C . GLY A 1 83 ? -30.596 14.810 18.129 1.00 91.06 83 GLY A C 1
ATOM 669 O O . GLY A 1 83 ? -31.463 14.578 18.972 1.00 91.06 83 GLY A O 1
ATOM 670 N N . TYR A 1 84 ? -29.497 15.510 18.425 1.00 91.69 84 TYR A N 1
ATOM 671 C CA . TYR A 1 84 ? -29.368 16.249 19.680 1.00 91.69 84 TYR A CA 1
ATOM 672 C C . TYR A 1 84 ? -30.260 17.492 19.687 1.00 91.69 84 TYR A C 1
ATOM 674 O O . TYR A 1 84 ? -30.328 18.252 18.717 1.00 91.69 84 TYR A O 1
ATOM 682 N N . THR A 1 85 ? -30.928 17.712 20.812 1.00 94.06 85 THR A N 1
ATOM 683 C CA . THR A 1 85 ? -31.657 18.944 21.110 1.00 94.06 85 THR A CA 1
ATOM 684 C C . THR A 1 85 ? -30.682 20.106 21.321 1.00 94.06 85 THR A C 1
ATOM 686 O O . THR A 1 85 ? -29.489 19.915 21.552 1.00 94.06 85 THR A O 1
ATOM 689 N N . MET A 1 86 ? -31.181 21.345 21.269 1.00 89.25 86 MET A N 1
ATOM 690 C CA . MET A 1 86 ? -30.345 22.523 21.551 1.00 89.25 86 MET A CA 1
ATOM 691 C C . MET A 1 86 ? -29.807 22.542 22.988 1.00 89.25 86 MET A C 1
ATOM 693 O O . MET A 1 86 ? -28.742 23.108 23.224 1.00 89.25 86 MET A O 1
ATOM 697 N N . GLN A 1 87 ? -30.524 21.923 23.931 1.00 91.75 87 GLN A N 1
ATOM 698 C CA . GLN A 1 87 ? -30.069 21.792 25.311 1.00 91.75 87 GLN A CA 1
ATOM 699 C C . GLN A 1 87 ? -28.903 20.802 25.410 1.00 91.75 87 GLN A C 1
ATOM 701 O O . GLN A 1 87 ? -27.834 21.189 25.872 1.00 91.75 87 GLN A O 1
ATOM 706 N N . GLU A 1 88 ? -29.063 19.585 24.879 1.00 90.75 88 GLU A N 1
ATOM 707 C CA . GLU A 1 88 ? -27.983 18.586 24.855 1.00 90.75 88 GLU A CA 1
ATOM 708 C C . GLU A 1 88 ? -26.759 19.112 24.086 1.00 90.75 88 GLU A C 1
ATOM 710 O O . GLU A 1 88 ? -25.626 18.917 24.503 1.00 90.75 88 GLU A O 1
ATOM 715 N N . TYR A 1 89 ? -26.958 19.848 22.987 1.00 90.88 89 TYR A N 1
ATOM 716 C CA . TYR A 1 89 ? -25.861 20.500 22.265 1.00 90.88 89 TYR A CA 1
ATOM 717 C C . TYR A 1 89 ? -25.032 21.427 23.165 1.00 90.88 89 TYR A C 1
ATOM 719 O O . TYR A 1 89 ? -23.805 21.459 23.053 1.00 90.88 89 TYR A O 1
ATOM 727 N N . GLN A 1 90 ? -25.691 22.202 24.030 1.00 90.56 90 GLN A N 1
ATOM 728 C CA . GLN A 1 90 ? -25.003 23.122 24.928 1.00 90.56 90 GLN A CA 1
ATOM 729 C C . GLN A 1 90 ? -24.245 22.357 26.018 1.00 90.56 90 GLN A C 1
ATOM 731 O O . GLN A 1 90 ? -23.093 22.689 26.280 1.00 90.56 90 GLN A O 1
ATOM 736 N N . GLU A 1 91 ? -24.842 21.296 26.563 1.00 90.25 91 GLU A N 1
ATOM 737 C CA . GLU A 1 91 ? -24.193 20.393 27.523 1.00 90.25 91 GLU A CA 1
ATOM 738 C C . GLU A 1 91 ? -22.934 19.747 26.920 1.00 90.25 91 GLU A C 1
ATOM 740 O O . GLU A 1 91 ? -21.871 19.775 27.535 1.00 90.25 91 GLU A O 1
ATOM 745 N N . LEU A 1 92 ? -23.004 19.271 25.673 1.00 88.06 92 LEU A N 1
ATOM 746 C CA . LEU A 1 92 ? -21.854 18.702 24.958 1.00 88.06 92 LEU A CA 1
ATOM 747 C C . LEU A 1 92 ? -20.765 19.721 24.650 1.00 88.06 92 LEU A C 1
ATOM 749 O O . LEU A 1 92 ? -19.577 19.400 24.645 1.00 88.06 92 LEU A O 1
ATOM 753 N N . LYS A 1 93 ? -21.160 20.958 24.356 1.00 87.50 93 LYS A N 1
ATOM 754 C CA . LYS A 1 93 ? -20.212 22.044 24.128 1.00 87.50 93 LYS A CA 1
ATOM 755 C C . LYS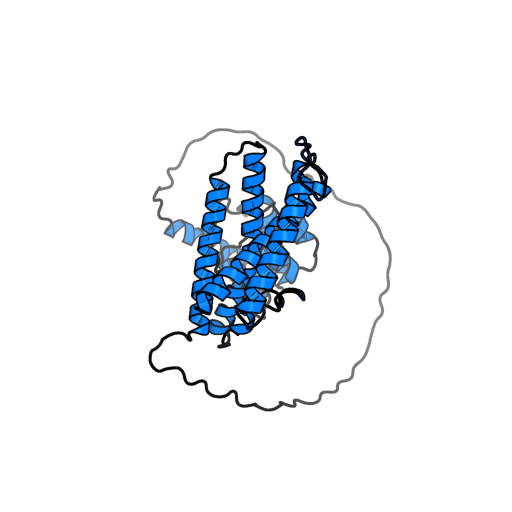 A 1 93 ? -19.465 22.396 25.415 1.00 87.50 93 LYS A C 1
ATOM 757 O O . LYS A 1 93 ? -18.264 22.661 25.358 1.00 87.50 93 LYS A O 1
ATOM 762 N N . ASP A 1 94 ? -20.161 22.375 26.546 1.00 86.19 94 ASP A N 1
ATOM 763 C CA . ASP A 1 94 ? -19.573 22.612 27.862 1.00 86.19 94 ASP A CA 1
ATOM 764 C C . ASP A 1 94 ? -18.679 21.425 28.284 1.00 86.19 94 ASP A C 1
ATOM 766 O O . ASP A 1 94 ? -17.570 21.639 28.774 1.00 86.19 94 ASP A O 1
ATOM 770 N N . GLU A 1 95 ? -19.082 20.179 28.000 1.00 83.44 95 GLU A N 1
ATOM 771 C CA . GLU A 1 95 ? -18.254 18.976 28.203 1.00 83.44 95 GLU A CA 1
ATOM 772 C C . GLU A 1 95 ? -16.956 19.037 27.387 1.00 83.44 95 GLU A C 1
ATOM 774 O O . GLU A 1 95 ? -15.871 18.825 27.930 1.00 83.44 95 GLU A O 1
ATOM 779 N N . LEU A 1 96 ? -17.036 19.403 26.103 1.00 82.50 96 LEU A N 1
ATOM 780 C CA . LEU A 1 96 ? -15.859 19.580 25.252 1.00 82.50 96 LEU A CA 1
ATOM 781 C C . LEU A 1 96 ? -14.901 20.640 25.815 1.00 82.50 96 LEU A C 1
ATOM 783 O O . LEU A 1 96 ? -13.687 20.444 25.795 1.00 82.50 96 LEU A O 1
ATOM 787 N N . GLN A 1 97 ? -15.429 21.751 26.333 1.00 83.56 97 GLN A N 1
ATOM 788 C CA . GLN A 1 97 ? -14.61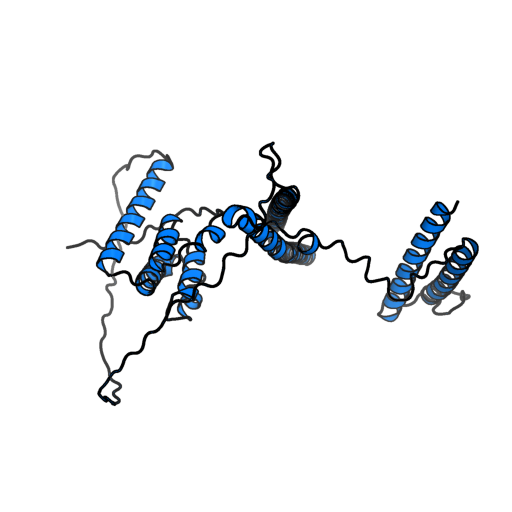4 22.799 26.944 1.00 83.56 97 GLN A CA 1
ATOM 789 C C . GLN A 1 97 ? -13.895 22.291 28.204 1.00 83.56 97 GLN A C 1
ATOM 791 O O . GLN A 1 97 ? -12.700 22.538 28.358 1.00 83.56 97 GLN A O 1
ATOM 796 N N . ASN A 1 98 ? -14.584 21.520 29.048 1.00 83.50 98 ASN A N 1
ATOM 797 C CA . ASN A 1 98 ? -13.989 20.906 30.236 1.00 83.50 98 ASN A CA 1
ATOM 798 C C . ASN A 1 98 ? -12.879 19.906 29.875 1.00 83.50 98 ASN A C 1
ATOM 800 O O . ASN A 1 98 ? -11.825 19.915 30.505 1.00 83.50 98 ASN A O 1
ATOM 804 N N . ILE A 1 99 ? -13.078 19.081 28.838 1.00 79.12 99 ILE A N 1
ATOM 805 C CA . ILE A 1 99 ? -12.053 18.147 28.336 1.00 79.12 99 ILE A CA 1
ATOM 806 C C . ILE A 1 99 ? -10.809 18.916 27.871 1.00 79.12 99 ILE A C 1
ATOM 808 O O . ILE A 1 99 ? -9.683 18.545 28.199 1.00 79.12 99 ILE A O 1
ATOM 812 N N . VAL A 1 100 ? -10.998 20.013 27.133 1.00 78.31 100 VAL A N 1
ATOM 813 C CA . VAL A 1 100 ? -9.892 20.859 26.658 1.00 78.31 100 VAL A CA 1
ATOM 814 C C . VAL A 1 100 ? -9.130 21.497 27.825 1.00 78.31 100 VAL A C 1
ATOM 816 O O . VAL A 1 100 ? -7.902 21.557 27.790 1.00 78.31 100 VAL A O 1
ATOM 819 N N . GLU A 1 101 ? -9.829 21.947 28.868 1.00 80.69 101 GLU A N 1
ATOM 820 C CA . GLU A 1 101 ? -9.213 22.526 30.069 1.00 80.69 101 GLU A CA 1
ATOM 821 C C . GLU A 1 101 ? -8.449 21.483 30.901 1.00 80.69 101 GLU A C 1
ATOM 823 O O . GLU A 1 101 ? -7.342 21.763 31.362 1.00 80.69 101 GLU A O 1
ATOM 828 N N . GLN A 1 102 ? -8.977 20.264 31.036 1.00 77.19 102 GLN A N 1
ATOM 829 C CA . GLN A 1 102 ? -8.294 19.158 31.719 1.00 77.19 102 GLN A CA 1
ATOM 830 C C . GLN A 1 102 ? -7.005 18.746 30.998 1.00 77.19 102 GLN A C 1
ATOM 832 O O . GLN A 1 102 ? -5.952 18.646 31.626 1.00 77.19 102 GLN A O 1
ATOM 837 N N . LEU A 1 103 ? -7.052 18.606 29.669 1.00 69.88 103 LEU A N 1
ATOM 838 C CA . LEU A 1 103 ? -5.868 18.294 28.861 1.00 69.88 103 LEU A CA 1
ATOM 839 C C . LEU A 1 103 ? -4.808 19.406 28.922 1.00 69.88 103 LEU A C 1
ATOM 841 O O . LEU A 1 103 ? -3.610 19.125 28.865 1.00 69.88 103 LEU A O 1
ATOM 845 N N . ALA A 1 104 ? -5.226 20.668 29.062 1.00 71.19 104 ALA A N 1
ATOM 846 C CA . ALA A 1 104 ? -4.300 21.782 29.248 1.00 71.19 104 ALA A CA 1
ATOM 847 C C . ALA A 1 104 ? -3.567 21.705 30.602 1.00 71.19 104 ALA A C 1
ATOM 849 O O . ALA A 1 104 ? -2.367 21.977 30.652 1.00 71.19 104 ALA A O 1
ATOM 850 N N . LEU A 1 105 ? -4.245 21.280 31.674 1.00 68.12 105 LEU A N 1
ATOM 851 C CA . LEU A 1 105 ? -3.660 21.130 33.014 1.00 68.12 105 LEU A CA 1
ATOM 852 C C . LEU A 1 105 ? -2.673 19.953 33.116 1.00 68.12 105 LEU A C 1
ATOM 854 O O . LEU A 1 105 ? -1.645 20.079 33.778 1.00 68.12 105 LEU A O 1
ATOM 858 N N . GLU A 1 106 ? -2.938 18.835 32.435 1.00 62.78 106 GLU A N 1
ATOM 859 C CA . GLU A 1 106 ? -2.049 17.657 32.420 1.00 62.78 106 GLU A CA 1
ATOM 860 C C . GLU A 1 106 ? -0.752 17.882 31.628 1.00 62.78 106 GLU A C 1
ATOM 862 O O . GLU A 1 106 ? 0.255 17.217 31.867 1.00 62.78 106 GLU A O 1
ATOM 867 N N . SER A 1 107 ? -0.746 18.851 30.707 1.00 54.09 107 SER A N 1
ATOM 868 C CA . SER A 1 107 ? 0.417 19.161 29.868 1.00 54.09 107 SER A CA 1
ATOM 869 C C . SER A 1 107 ? 1.504 20.017 30.533 1.00 54.09 107 SER A C 1
ATOM 871 O O . SER A 1 107 ? 2.508 20.297 29.884 1.00 54.09 107 SER A O 1
ATOM 873 N N . GLY A 1 108 ? 1.349 20.370 31.817 1.00 48.91 108 GLY A N 1
ATOM 874 C CA . GLY A 1 108 ? 2.460 20.701 32.715 1.00 48.91 108 GLY A CA 1
ATOM 875 C C . GLY A 1 108 ? 3.521 21.664 32.175 1.00 48.91 108 GLY A C 1
ATOM 876 O O . GLY A 1 108 ? 4.704 21.405 32.366 1.00 48.91 108 GLY A O 1
ATOM 877 N N . ASP A 1 109 ? 3.122 22.766 31.540 1.00 36.28 109 ASP A N 1
ATOM 878 C CA . ASP A 1 109 ? 3.990 23.936 31.390 1.00 36.28 109 ASP A CA 1
ATOM 879 C C . ASP A 1 109 ? 3.503 24.971 32.406 1.00 36.28 109 ASP A C 1
ATOM 881 O O . ASP A 1 109 ? 2.525 25.697 32.204 1.00 36.28 109 ASP A O 1
ATOM 885 N N . GLY A 1 110 ? 4.113 24.925 33.590 1.00 45.66 110 GLY A N 1
ATOM 886 C CA . GLY A 1 110 ? 3.835 25.861 34.662 1.00 45.66 110 GLY A CA 1
ATOM 887 C C . GLY A 1 110 ? 4.329 27.243 34.269 1.00 45.66 110 GLY A C 1
ATOM 888 O O . GLY A 1 110 ? 5.503 27.550 34.451 1.00 45.66 110 GLY A O 1
ATOM 889 N N . ASN A 1 111 ? 3.425 28.097 33.798 1.00 33.84 111 ASN A N 1
ATOM 890 C CA . ASN A 1 111 ? 3.612 29.533 33.919 1.00 33.84 111 ASN A CA 1
ATOM 891 C C . ASN A 1 111 ? 2.335 30.161 34.504 1.00 33.84 111 ASN A C 1
ATOM 893 O O . ASN A 1 111 ? 1.250 29.940 33.956 1.00 33.84 111 ASN A O 1
ATOM 897 N N . PRO A 1 112 ? 2.413 30.905 35.624 1.00 38.97 112 PRO A N 1
ATOM 898 C CA . PRO A 1 112 ? 1.270 31.644 36.142 1.00 38.97 112 PRO A CA 1
ATOM 899 C C . PRO A 1 112 ? 0.855 32.733 35.142 1.00 38.97 112 PRO A C 1
ATOM 901 O O . PRO A 1 112 ? 1.683 33.194 34.352 1.00 38.97 112 PRO A O 1
ATOM 904 N N . PRO A 1 113 ? -0.402 33.205 35.179 1.00 40.03 113 PRO A N 1
ATOM 905 C CA . PRO A 1 113 ? -0.799 34.353 34.388 1.00 40.03 113 PRO A CA 1
ATOM 906 C C . PRO A 1 113 ? -0.153 35.602 35.000 1.00 40.03 113 PRO A C 1
ATOM 908 O O . PRO A 1 113 ? -0.681 36.175 35.953 1.00 40.03 113 PRO A O 1
ATOM 911 N N . GLU A 1 114 ? 0.994 36.034 34.471 1.00 33.88 114 GLU A N 1
ATOM 912 C CA . GLU A 1 114 ? 1.436 37.408 34.690 1.00 33.88 114 GLU A CA 1
ATOM 913 C C . GLU A 1 114 ? 0.465 38.343 33.972 1.00 33.88 114 GLU A C 1
ATOM 915 O O . GLU A 1 114 ? 0.271 38.307 32.754 1.00 33.88 114 GLU A O 1
ATOM 920 N N . GLY A 1 115 ? -0.217 39.140 34.786 1.00 32.50 115 GLY A N 1
ATOM 921 C CA . GLY A 1 115 ? -1.091 40.190 34.324 1.00 32.50 115 GLY A CA 1
ATOM 922 C C . GLY A 1 115 ? -0.316 41.358 33.723 1.00 32.50 115 GLY A C 1
ATOM 923 O O . GLY A 1 115 ? 0.744 41.740 34.202 1.00 32.50 115 GLY A O 1
ATOM 924 N N . GLY A 1 116 ? -0.977 42.012 32.773 1.00 27.88 116 GLY A N 1
ATOM 925 C CA . GLY A 1 116 ? -0.971 43.466 32.690 1.00 27.88 116 GLY A CA 1
ATOM 926 C C . GLY A 1 116 ? -0.081 44.099 31.624 1.00 27.88 116 GLY A C 1
ATOM 927 O O . GLY A 1 116 ? 1.091 43.783 31.489 1.00 27.88 116 GLY A O 1
ATOM 928 N N . VAL A 1 117 ? -0.679 45.130 31.012 1.00 26.98 117 VAL A N 1
ATOM 929 C CA . VAL A 1 117 ? -0.074 46.248 30.259 1.00 26.98 117 VAL A CA 1
ATOM 930 C C . VAL A 1 117 ? 0.072 45.992 28.749 1.00 26.98 117 VAL A C 1
ATOM 932 O O . VAL A 1 117 ? 0.933 45.241 28.318 1.00 26.98 117 VAL A O 1
ATOM 935 N N . THR A 1 118 ? -0.963 46.336 27.958 1.00 26.66 118 THR A N 1
ATOM 936 C CA . THR A 1 118 ? -1.159 47.581 27.148 1.00 26.66 118 THR A CA 1
ATOM 937 C C . THR A 1 118 ? -0.144 47.692 25.989 1.00 26.66 118 THR A C 1
ATOM 939 O O . THR A 1 118 ? 1.006 47.328 26.152 1.00 26.66 118 THR A O 1
ATOM 942 N N . THR A 1 119 ? -0.439 48.103 24.754 1.00 27.81 119 THR A N 1
ATOM 943 C CA . THR A 1 119 ? -1.404 49.030 24.135 1.00 27.81 119 THR A CA 1
ATOM 944 C C . THR A 1 119 ? -1.552 48.666 22.642 1.00 27.81 119 THR A C 1
ATOM 946 O O . THR A 1 119 ? -0.671 48.025 22.073 1.00 27.81 119 THR A O 1
ATOM 949 N N . GLY A 1 120 ? -2.622 49.118 21.976 1.00 27.23 120 GLY A N 1
ATOM 950 C CA . GLY A 1 120 ? -2.677 49.117 20.506 1.00 27.23 120 GLY A CA 1
ATOM 951 C C . GLY A 1 120 ? -4.084 49.086 19.922 1.00 27.23 120 GLY A C 1
ATOM 952 O O . GLY A 1 120 ? -4.524 48.059 19.420 1.00 27.23 120 GLY A O 1
ATOM 953 N N . GLU A 1 121 ? -4.785 50.212 20.017 1.00 27.42 121 GLU A N 1
ATOM 954 C CA . GLU A 1 121 ? -6.059 50.498 19.356 1.00 27.42 121 GLU A CA 1
ATOM 955 C C . GLU A 1 121 ? -6.016 50.316 17.828 1.00 27.42 121 GLU A C 1
ATOM 957 O O . GLU A 1 121 ? -5.020 50.626 17.179 1.00 27.42 121 GLU A O 1
ATOM 962 N N . THR A 1 122 ? -7.138 49.870 17.255 1.00 29.53 122 THR A N 1
ATOM 963 C CA . THR A 1 122 ? -7.924 50.490 16.154 1.00 29.53 122 THR A CA 1
ATOM 964 C C . THR A 1 122 ? -8.885 49.407 15.627 1.00 29.53 122 THR A C 1
ATOM 966 O O . THR A 1 122 ? -8.461 48.351 15.184 1.00 29.53 122 THR A O 1
ATOM 969 N N . SER A 1 123 ? -10.181 49.446 15.938 1.00 27.38 123 SER A N 1
ATOM 970 C CA . SER A 1 123 ? -11.254 50.329 15.452 1.00 27.38 123 SER A CA 1
ATOM 971 C C . SER A 1 123 ? -12.056 49.704 14.297 1.00 27.38 123 SER A C 1
ATOM 973 O O . SER A 1 123 ? -11.527 49.452 13.221 1.00 27.38 123 SER A O 1
ATOM 975 N N . ALA A 1 124 ? -13.355 49.561 14.586 1.00 31.50 124 ALA A N 1
ATOM 976 C CA . ALA A 1 124 ? -14.531 49.626 13.714 1.00 31.50 124 ALA A CA 1
ATOM 977 C C . ALA A 1 124 ? -14.856 48.480 12.732 1.00 31.50 124 ALA A C 1
ATOM 979 O O . ALA A 1 124 ? -14.118 48.189 11.796 1.00 31.50 124 ALA A O 1
ATOM 980 N N . GLY A 1 125 ? -16.077 47.944 12.882 1.00 27.67 125 GLY A N 1
ATOM 981 C CA . GLY A 1 125 ? -16.803 47.257 11.813 1.00 27.67 125 GLY A CA 1
ATOM 982 C C . GLY A 1 125 ? -17.849 46.249 12.290 1.00 27.67 125 GLY A C 1
ATOM 983 O O . GLY A 1 125 ? -17.643 45.051 12.128 1.00 27.67 125 GLY A O 1
ATOM 984 N N . ASP A 1 126 ? -18.955 46.727 12.866 1.00 30.98 126 ASP A N 1
ATOM 985 C CA . ASP A 1 126 ? -20.190 45.952 13.069 1.00 30.98 126 ASP A CA 1
ATOM 986 C C . ASP A 1 126 ? -20.813 45.483 11.725 1.00 30.98 126 ASP A C 1
ATOM 988 O O . ASP A 1 126 ? -20.471 46.013 10.662 1.00 30.98 126 ASP A O 1
ATOM 992 N N . PRO A 1 127 ? -21.714 44.479 11.745 1.00 34.88 127 PRO A N 1
ATOM 993 C CA . PRO A 1 127 ? -22.141 43.721 10.570 1.00 34.88 127 PRO A CA 1
ATOM 994 C C . PRO A 1 127 ? -23.298 44.399 9.815 1.00 34.88 127 PRO A C 1
ATOM 996 O O . PRO A 1 127 ? -24.109 45.088 10.435 1.00 34.88 127 PRO A O 1
ATOM 999 N N . PRO A 1 128 ? -23.490 44.139 8.508 1.00 36.50 128 PRO A N 1
ATOM 1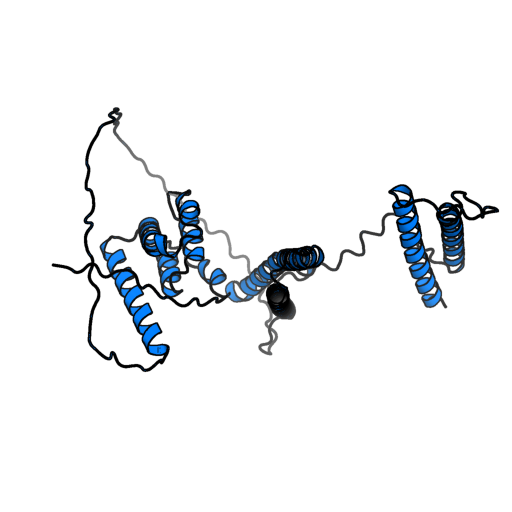000 C CA . PRO A 1 128 ? -24.744 44.477 7.862 1.00 36.50 128 PRO A CA 1
ATOM 1001 C C . PRO A 1 128 ? -25.743 43.322 8.006 1.00 36.50 128 PRO A C 1
ATOM 1003 O O . PRO A 1 128 ? -25.628 42.269 7.378 1.00 36.50 128 PRO A O 1
ATOM 1006 N N . THR A 1 129 ? -26.758 43.557 8.832 1.00 38.59 129 THR A N 1
ATOM 1007 C CA . THR A 1 129 ? -28.131 43.084 8.617 1.00 38.59 129 THR A CA 1
ATOM 1008 C C . THR A 1 129 ? -28.677 43.676 7.315 1.00 38.59 129 THR A C 1
ATOM 1010 O O . THR A 1 129 ? -28.508 44.867 7.064 1.00 38.59 129 THR A O 1
ATOM 1013 N N . GLY A 1 130 ? -29.367 42.869 6.510 1.00 28.62 130 GLY A N 1
ATOM 1014 C CA . GLY A 1 130 ? -30.061 43.316 5.305 1.00 28.62 130 GLY A CA 1
ATOM 1015 C C . GLY A 1 130 ? -31.035 42.247 4.826 1.00 28.62 130 GLY A C 1
ATOM 1016 O O . GLY A 1 130 ? -30.631 41.127 4.532 1.00 28.62 130 GLY A O 1
ATOM 1017 N N . ASP A 1 131 ? -32.306 42.617 4.842 1.00 27.95 131 ASP A N 1
ATOM 1018 C CA . ASP A 1 131 ? -33.513 41.807 4.719 1.00 27.95 131 ASP A CA 1
ATOM 1019 C C . ASP A 1 131 ? -34.047 41.762 3.268 1.00 27.95 131 ASP A C 1
ATOM 1021 O O . ASP A 1 131 ? -33.671 42.590 2.440 1.00 27.95 131 ASP A O 1
ATOM 1025 N N . ALA A 1 132 ? -34.989 40.840 3.044 1.00 31.22 132 ALA A N 1
ATOM 1026 C CA . ALA A 1 132 ? -36.018 40.776 1.996 1.00 31.22 132 ALA A CA 1
ATOM 1027 C C . ALA A 1 132 ? -35.629 40.593 0.507 1.00 31.22 132 ALA A C 1
ATOM 1029 O O . ALA A 1 132 ? -35.049 41.463 -0.135 1.00 31.22 132 ALA A O 1
ATOM 1030 N N . SER A 1 133 ? -36.151 39.526 -0.122 1.00 27.56 133 SER A N 1
ATOM 1031 C CA . SER A 1 133 ? -37.399 39.619 -0.914 1.00 27.56 133 SER A CA 1
ATOM 1032 C C . SER A 1 133 ? -37.669 38.367 -1.775 1.00 27.56 133 SER A C 1
ATOM 1034 O O . SER A 1 133 ? -36.853 37.980 -2.606 1.00 27.56 133 SER A O 1
ATOM 1036 N N . ASN A 1 134 ? -38.858 37.803 -1.545 1.00 27.16 134 ASN A N 1
ATOM 1037 C CA . ASN A 1 134 ? -39.853 37.203 -2.448 1.00 27.16 134 ASN A CA 1
ATOM 1038 C C . ASN A 1 134 ? -39.493 36.159 -3.522 1.00 27.16 134 ASN A C 1
ATOM 1040 O O . ASN A 1 134 ? -38.716 36.378 -4.445 1.00 27.16 134 ASN A O 1
ATOM 1044 N N . GLY A 1 135 ? -40.273 35.074 -3.473 1.00 28.94 135 GLY A N 1
ATOM 1045 C CA . GLY A 1 135 ? -40.490 34.107 -4.544 1.00 28.94 135 GLY A CA 1
ATOM 1046 C C . GLY A 1 135 ? -41.538 33.078 -4.119 1.00 28.94 135 GLY A C 1
ATOM 1047 O O . GLY A 1 135 ? -41.187 31.986 -3.687 1.00 28.94 135 GLY A O 1
ATOM 1048 N N . GLU A 1 136 ? -42.812 33.468 -4.178 1.00 26.88 136 GLU A N 1
ATOM 1049 C CA . GLU A 1 136 ? -43.988 32.602 -4.020 1.00 26.88 136 GLU A CA 1
ATOM 1050 C C . GLU A 1 136 ? -44.033 31.489 -5.080 1.00 26.88 136 GLU A C 1
ATOM 1052 O O . GLU A 1 136 ? -43.672 31.712 -6.231 1.00 26.88 136 GLU A O 1
ATOM 1057 N N . THR A 1 137 ? -44.515 30.309 -4.686 1.00 25.52 137 THR A N 1
ATOM 1058 C CA . THR A 1 137 ? -45.459 29.416 -5.404 1.00 25.52 137 THR A CA 1
ATOM 1059 C C . THR A 1 137 ? -45.773 28.269 -4.424 1.00 25.52 137 THR A C 1
ATOM 1061 O O . THR A 1 137 ? -44.872 27.566 -3.981 1.00 25.52 137 THR A O 1
ATOM 1064 N N . SER A 1 138 ? -46.949 28.243 -3.780 1.00 28.42 138 SER A N 1
ATOM 1065 C CA . SER A 1 138 ? -48.165 27.531 -4.234 1.00 28.42 138 SER A CA 1
ATOM 1066 C C . SER A 1 138 ? -47.829 26.087 -4.632 1.00 28.42 138 SER A C 1
ATOM 1068 O O . SER A 1 138 ? -47.125 25.891 -5.609 1.00 28.42 138 SER A O 1
ATOM 1070 N N . GLY A 1 139 ? -48.246 25.014 -3.971 1.00 24.16 139 GLY A N 1
ATOM 1071 C CA . GLY A 1 139 ? -49.324 24.763 -3.025 1.00 24.16 139 GLY A CA 1
ATOM 1072 C C . GLY A 1 139 ? -49.846 23.370 -3.386 1.00 24.16 139 GLY A C 1
ATOM 1073 O O . GLY A 1 139 ? -50.093 23.147 -4.560 1.00 24.16 139 GLY A O 1
ATOM 1074 N N . GLU A 1 140 ? -49.946 22.446 -2.432 1.00 29.12 140 GLU A N 1
ATOM 1075 C CA . GLU A 1 140 ? -50.957 21.377 -2.424 1.00 29.12 140 GLU A CA 1
ATOM 1076 C C . GLU A 1 140 ? -50.867 20.596 -1.107 1.00 29.12 140 GLU A C 1
ATOM 1078 O O . GLU A 1 140 ? -49.839 20.029 -0.738 1.00 29.12 140 GLU A O 1
ATOM 1083 N N . GLU A 1 141 ? -51.980 20.648 -0.388 1.00 28.50 141 GLU A N 1
ATOM 1084 C CA . GLU A 1 141 ? -52.308 19.961 0.850 1.00 28.50 141 GLU A CA 1
ATOM 1085 C C . GLU A 1 141 ? -53.412 18.948 0.505 1.00 28.50 141 GLU A C 1
ATOM 1087 O O . GLU A 1 141 ? -54.378 19.310 -0.162 1.00 28.50 141 GLU A O 1
ATOM 1092 N N . LEU A 1 142 ? -53.261 17.697 0.942 1.00 27.88 142 LEU A N 1
ATOM 1093 C CA . LEU A 1 142 ? -54.293 16.650 1.047 1.00 27.88 142 LEU A CA 1
ATOM 1094 C C . LEU A 1 142 ? -53.733 15.655 2.087 1.00 27.88 142 LEU A C 1
ATOM 1096 O O . LEU A 1 142 ? -52.658 15.101 1.867 1.00 27.88 142 LEU A O 1
ATOM 1100 N N . THR A 1 143 ? -54.196 15.590 3.345 1.00 25.45 143 THR A N 1
ATOM 1101 C CA . THR A 1 143 ? -55.425 14.931 3.865 1.00 25.45 143 THR A CA 1
ATOM 1102 C C . THR A 1 143 ? -55.673 13.566 3.202 1.00 25.45 143 THR A C 1
ATOM 1104 O O . THR A 1 143 ? -55.640 13.476 1.984 1.00 25.45 143 THR A O 1
ATOM 1107 N N . SER A 1 144 ? -55.968 12.442 3.851 1.00 29.14 144 SER A N 1
ATOM 1108 C CA . SER A 1 144 ? -56.192 12.005 5.239 1.00 29.14 144 SER A CA 1
ATOM 1109 C C . SER A 1 144 ? -56.517 10.488 5.166 1.00 29.14 144 SER A C 1
ATOM 1111 O O . SER A 1 144 ? -56.922 10.039 4.096 1.00 29.14 144 SER A O 1
ATOM 1113 N N . GLU A 1 145 ? -56.416 9.755 6.293 1.00 28.19 145 GLU A N 1
ATOM 1114 C CA . GLU A 1 145 ? -57.108 8.461 6.584 1.00 28.19 145 GLU A CA 1
ATOM 1115 C C . GLU A 1 145 ? -56.626 7.193 5.819 1.00 28.19 145 GLU A C 1
ATOM 1117 O O . GLU A 1 145 ? -56.214 7.267 4.672 1.00 28.19 145 GLU A O 1
ATOM 1122 N N . ASP A 1 146 ? -56.601 5.954 6.325 1.00 27.61 146 ASP A N 1
ATOM 1123 C CA . ASP A 1 146 ? -56.922 5.301 7.603 1.00 27.61 146 ASP A CA 1
ATOM 1124 C C . ASP A 1 146 ? -56.239 3.899 7.602 1.00 27.61 146 ASP A C 1
ATOM 1126 O O . ASP A 1 146 ? -55.828 3.391 6.556 1.00 27.61 146 ASP A O 1
ATOM 1130 N N . GLN A 1 147 ? -56.109 3.289 8.779 1.00 30.56 147 GLN A N 1
ATOM 1131 C CA . GLN A 1 147 ? -55.491 1.989 9.123 1.00 30.56 147 GLN A CA 1
ATOM 1132 C C . GLN A 1 147 ? -56.157 0.749 8.442 1.00 30.56 147 GLN A C 1
ATOM 1134 O O . GLN A 1 147 ? -57.311 0.857 8.030 1.00 30.56 147 GLN A O 1
ATOM 1139 N N . PRO A 1 148 ? -55.517 -0.456 8.340 1.00 31.58 148 PRO A N 1
ATOM 1140 C CA . PRO A 1 148 ? -55.326 -1.321 9.516 1.00 31.58 148 PRO A CA 1
ATOM 1141 C C . PRO A 1 148 ? -54.095 -2.253 9.563 1.00 31.58 148 PRO A C 1
ATOM 1143 O O . PRO A 1 148 ? -53.444 -2.597 8.581 1.00 31.58 148 PRO A O 1
ATOM 1146 N N . SER A 1 149 ? -53.845 -2.664 10.803 1.00 31.03 149 SER A N 1
ATOM 1147 C CA . SER A 1 149 ? -52.899 -3.635 11.342 1.00 31.03 149 SER A CA 1
ATOM 1148 C C . SER A 1 149 ? -52.930 -5.019 10.690 1.00 31.03 149 SER A C 1
ATOM 1150 O O . SER A 1 149 ? -54.015 -5.534 10.449 1.00 31.03 149 SER A O 1
ATOM 1152 N N . THR A 1 150 ? -51.765 -5.674 10.624 1.00 28.67 150 THR A N 1
ATOM 1153 C CA . THR A 1 150 ? -51.588 -7.108 10.938 1.00 28.67 150 THR A CA 1
ATOM 1154 C C . THR A 1 150 ? -50.115 -7.400 11.274 1.00 28.67 150 THR A C 1
ATOM 1156 O O . THR A 1 150 ? -49.282 -7.440 10.371 1.00 28.67 150 THR A O 1
ATOM 1159 N N . ASP A 1 151 ? -49.806 -7.645 12.552 1.00 36.47 151 ASP A N 1
ATOM 1160 C CA . ASP A 1 151 ? -48.771 -8.623 12.949 1.00 36.47 151 ASP A CA 1
ATOM 1161 C C . ASP A 1 151 ? -49.223 -10.009 12.450 1.00 36.47 151 ASP A C 1
ATOM 1163 O O . ASP A 1 151 ? -50.438 -10.259 12.462 1.00 36.47 151 ASP A O 1
ATOM 1167 N N . PRO A 1 152 ? -48.334 -10.920 11.988 1.00 41.56 152 PRO A N 1
ATOM 1168 C CA . PRO A 1 152 ? -47.553 -11.784 12.902 1.00 41.56 152 PRO A CA 1
ATOM 1169 C C . PRO A 1 152 ? -46.240 -12.340 12.260 1.00 41.56 152 PRO A C 1
ATOM 1171 O O . PRO A 1 152 ? -45.859 -11.919 11.171 1.00 41.56 152 PRO A O 1
ATOM 1174 N N . PRO A 1 153 ? -45.609 -13.407 12.788 1.00 34.38 153 PRO A N 1
ATOM 1175 C CA . PRO A 1 153 ? -45.018 -13.594 14.108 1.00 34.38 153 PRO A CA 1
ATOM 1176 C C . PRO A 1 153 ? -43.496 -13.859 14.023 1.00 34.38 153 PRO A C 1
ATOM 1178 O O . PRO A 1 153 ? -42.943 -14.207 12.980 1.00 34.38 153 PRO A O 1
ATOM 1181 N N . ALA A 1 154 ? -42.841 -13.763 15.179 1.00 43.66 154 ALA A N 1
ATOM 1182 C CA . ALA A 1 154 ? -41.492 -14.253 15.419 1.00 43.66 154 ALA A CA 1
ATOM 1183 C C . ALA A 1 154 ? -41.329 -15.725 14.996 1.00 43.66 154 ALA A C 1
ATOM 1185 O O . ALA A 1 154 ? -42.091 -16.593 15.425 1.00 43.66 154 ALA A O 1
ATOM 1186 N N . VAL A 1 155 ? -40.298 -15.997 14.197 1.00 32.84 155 VAL A N 1
ATOM 1187 C CA . VAL A 1 155 ? -39.766 -17.342 13.975 1.00 32.84 155 VAL A CA 1
ATOM 1188 C C . VAL A 1 155 ? -38.250 -17.238 14.086 1.00 32.84 155 VAL A C 1
ATOM 1190 O O . VAL A 1 155 ? -37.588 -16.786 13.154 1.00 32.84 155 VAL A O 1
ATOM 1193 N N . ASP A 1 156 ? -37.723 -17.619 15.249 1.00 39.28 156 ASP A N 1
ATOM 1194 C CA . ASP A 1 156 ? -36.303 -17.919 15.433 1.00 39.28 156 ASP A CA 1
ATOM 1195 C C . ASP A 1 156 ? -35.907 -19.081 14.508 1.00 39.28 156 ASP A C 1
ATOM 1197 O O . ASP A 1 156 ? -36.526 -20.151 14.579 1.00 39.28 156 ASP A O 1
ATOM 1201 N N . PRO A 1 157 ? -34.871 -18.934 13.665 1.00 37.03 157 PRO A N 1
ATOM 1202 C CA . PRO A 1 157 ? -34.178 -20.061 13.070 1.00 37.03 157 PRO A CA 1
ATOM 1203 C C . PRO A 1 157 ? -32.978 -20.484 13.940 1.00 37.03 157 PRO A C 1
ATOM 1205 O O . PRO A 1 157 ? -32.453 -19.698 14.727 1.00 37.03 157 PRO A O 1
ATOM 1208 N N . PRO A 1 158 ? -32.535 -21.742 13.813 1.00 32.91 158 PRO A N 1
ATOM 1209 C CA . PRO A 1 158 ? -31.944 -22.509 14.900 1.00 32.91 158 PRO A CA 1
ATOM 1210 C C . PRO A 1 158 ? -30.464 -22.207 15.132 1.00 32.91 158 PRO A C 1
ATOM 1212 O O . PRO A 1 158 ? -29.702 -21.957 14.197 1.00 32.91 158 PRO A O 1
ATOM 1215 N N . ILE A 1 159 ? -30.071 -22.348 16.398 1.00 38.91 159 ILE A N 1
ATOM 1216 C CA . ILE A 1 159 ? -28.695 -22.452 16.883 1.00 38.91 159 ILE A CA 1
ATOM 1217 C C . ILE A 1 159 ? -28.003 -23.594 16.124 1.00 38.91 159 ILE A C 1
ATOM 1219 O O . ILE A 1 159 ? -28.250 -24.765 16.400 1.00 38.91 159 ILE A O 1
ATOM 1223 N N . ASN A 1 160 ? -27.149 -23.253 15.159 1.00 35.50 160 ASN A N 1
ATOM 1224 C CA . ASN A 1 160 ? -26.132 -24.169 14.659 1.00 35.50 160 ASN A CA 1
ATOM 1225 C C . ASN A 1 160 ? -24.901 -24.004 15.551 1.00 35.50 160 ASN A C 1
ATOM 1227 O O . ASN A 1 160 ? -24.276 -22.944 15.565 1.00 35.50 160 ASN A O 1
ATOM 1231 N N . GLU A 1 161 ? -24.609 -25.054 16.316 1.00 41.47 161 GLU A N 1
ATOM 1232 C CA . GLU A 1 161 ? -23.415 -25.211 17.141 1.00 41.47 161 GLU A CA 1
ATOM 1233 C C . GLU A 1 161 ? -22.157 -24.875 16.331 1.00 41.47 161 GLU A C 1
ATOM 1235 O O . GLU A 1 161 ? -21.779 -25.576 15.390 1.00 41.47 161 GLU A O 1
ATOM 1240 N N . VAL A 1 162 ? -21.506 -23.774 16.701 1.00 40.31 162 VAL A N 1
ATOM 1241 C CA . VAL A 1 162 ? -20.118 -23.515 16.325 1.00 40.31 162 VAL A CA 1
ATOM 1242 C C . VAL A 1 162 ? -19.230 -24.472 17.126 1.00 40.31 162 VAL A C 1
ATOM 1244 O O . VAL A 1 162 ? -19.393 -24.554 18.344 1.00 40.31 162 VAL A O 1
ATOM 1247 N N . PRO A 1 163 ? -18.314 -25.213 16.478 1.00 38.12 163 PRO A N 1
ATOM 1248 C CA . PRO A 1 163 ? -17.433 -26.135 17.174 1.00 38.12 163 PRO A CA 1
ATOM 1249 C C . PRO A 1 163 ? -16.529 -25.359 18.134 1.00 38.12 163 PRO A C 1
ATOM 1251 O O . PRO A 1 163 ? -15.897 -24.368 17.766 1.00 38.12 163 PRO A O 1
ATOM 1254 N N . GLU A 1 164 ? -16.507 -25.834 19.372 1.00 40.91 164 GLU A N 1
ATOM 1255 C CA . GLU A 1 164 ? -15.668 -25.378 20.471 1.00 40.91 164 GLU A CA 1
ATOM 1256 C C . GLU A 1 164 ? -14.193 -25.474 20.046 1.00 40.91 164 GLU A C 1
ATOM 1258 O O . GLU A 1 164 ? -13.648 -26.560 19.847 1.00 40.91 164 GLU A O 1
ATOM 1263 N N . ILE A 1 165 ? -13.560 -24.323 19.811 1.00 46.44 165 ILE A N 1
ATOM 1264 C CA . ILE A 1 165 ? -12.153 -24.267 19.412 1.00 46.44 165 ILE A CA 1
ATOM 1265 C C . ILE A 1 165 ? -11.317 -24.484 20.672 1.00 46.44 165 ILE A C 1
ATOM 1267 O O . ILE A 1 165 ? -11.323 -23.653 21.581 1.00 46.44 165 ILE A O 1
ATOM 1271 N N . GLU A 1 166 ? -10.586 -25.597 20.708 1.00 46.78 166 GLU A N 1
ATOM 1272 C CA . GLU A 1 166 ? -9.569 -25.880 21.716 1.00 46.78 166 GLU A CA 1
ATOM 1273 C C . GLU A 1 166 ? -8.521 -24.757 21.730 1.00 46.78 166 GLU A C 1
ATOM 1275 O O . GLU A 1 166 ? -7.642 -24.660 20.871 1.00 46.78 166 GLU A O 1
ATOM 1280 N N . VAL A 1 167 ? -8.617 -23.880 22.727 1.00 37.41 167 VAL A N 1
ATOM 1281 C CA . VAL A 1 167 ? -7.583 -22.891 23.019 1.00 37.41 167 VAL A CA 1
ATOM 1282 C C . VAL A 1 167 ? -6.408 -23.639 23.643 1.00 37.41 167 VAL A C 1
ATOM 1284 O O . VAL A 1 167 ? -6.505 -24.153 24.759 1.00 37.41 167 VAL A O 1
ATOM 1287 N N . SER A 1 168 ? -5.286 -23.711 22.924 1.00 41.72 168 SER A N 1
ATOM 1288 C CA . SER A 1 168 ? -4.035 -24.271 23.438 1.00 41.72 168 SER A CA 1
ATOM 1289 C C . SER A 1 168 ? -3.670 -23.629 24.781 1.00 41.72 168 SER A C 1
ATOM 1291 O O . SER A 1 168 ? -3.620 -22.404 24.907 1.00 41.72 168 SER A O 1
ATOM 1293 N N . ALA A 1 169 ? -3.401 -24.473 25.775 1.00 43.72 169 ALA A N 1
ATOM 1294 C CA . ALA A 1 169 ? -3.324 -24.177 27.206 1.00 43.72 169 ALA A CA 1
ATOM 1295 C C . ALA A 1 169 ? -2.170 -23.254 27.686 1.00 43.72 169 ALA A C 1
ATOM 1297 O O . ALA A 1 169 ? -1.748 -23.359 28.836 1.00 43.72 169 ALA A O 1
ATOM 1298 N N . THR A 1 170 ? -1.637 -22.346 26.860 1.00 43.97 170 THR A N 1
ATOM 1299 C CA . THR A 1 170 ? -0.454 -21.519 27.196 1.00 43.97 170 THR A CA 1
ATOM 1300 C C . THR A 1 170 ? -0.642 -20.004 27.067 1.00 43.97 170 THR A C 1
ATOM 1302 O O . THR A 1 170 ? 0.327 -19.262 27.212 1.00 43.97 170 THR A O 1
ATOM 1305 N N . GLY A 1 171 ? -1.857 -19.497 26.824 1.00 57.78 171 GLY A N 1
ATOM 1306 C CA . GLY A 1 171 ? -2.091 -18.046 26.687 1.00 57.78 171 GLY A CA 1
ATOM 1307 C C . GLY A 1 171 ? -1.397 -17.411 25.470 1.00 57.78 171 GLY A C 1
ATOM 1308 O O . GLY A 1 171 ? -1.301 -16.188 25.380 1.00 57.78 171 GLY A O 1
ATOM 1309 N N . GLN A 1 172 ? -0.903 -18.233 24.540 1.00 69.88 172 GLN A N 1
ATOM 1310 C CA . GLN A 1 172 ? -0.316 -17.794 23.280 1.00 69.88 172 GLN A CA 1
ATOM 1311 C C . GLN A 1 172 ? -1.406 -17.574 22.230 1.00 69.88 172 GLN A C 1
ATOM 1313 O O . GLN A 1 172 ? -2.355 -18.349 22.121 1.00 69.88 172 GLN A O 1
ATOM 1318 N N . LEU A 1 173 ? -1.258 -16.487 21.468 1.00 80.00 173 LEU A N 1
ATOM 1319 C CA . LEU A 1 173 ? -2.115 -16.177 20.326 1.00 80.00 173 LEU A CA 1
ATOM 1320 C C . LEU A 1 173 ? -1.990 -17.281 19.263 1.00 80.00 173 LEU A C 1
ATOM 1322 O O . LEU A 1 173 ? -0.894 -17.811 19.075 1.00 80.00 173 LEU A O 1
ATOM 1326 N N . PRO A 1 174 ? -3.071 -17.597 18.529 1.00 88.56 174 PRO A N 1
ATOM 1327 C CA . PRO A 1 174 ? -2.992 -18.503 17.389 1.00 88.56 174 PRO A CA 1
ATOM 1328 C C . PRO A 1 174 ? -1.945 -18.028 16.372 1.00 88.56 174 PRO A C 1
ATOM 1330 O O . PRO A 1 174 ? -1.858 -16.833 16.081 1.00 88.56 174 PRO A O 1
ATOM 1333 N N . GLU A 1 175 ? -1.185 -18.959 15.790 1.00 87.00 175 GLU A N 1
ATOM 1334 C CA . GLU A 1 175 ? -0.093 -18.656 14.848 1.00 87.00 175 GLU A CA 1
ATOM 1335 C C . GLU A 1 175 ? -0.561 -17.799 13.659 1.00 87.00 175 GLU A C 1
ATOM 1337 O O . GLU A 1 175 ? 0.135 -16.879 13.218 1.00 87.00 175 GLU A O 1
ATOM 1342 N N . SER A 1 176 ? -1.781 -18.050 13.174 1.00 86.25 176 SER A N 1
ATOM 1343 C CA . SER A 1 176 ? -2.422 -17.259 12.123 1.00 86.25 176 SER A CA 1
ATOM 1344 C C . SER A 1 176 ? -2.554 -15.783 12.514 1.00 86.25 176 SER A C 1
ATOM 1346 O O . SER A 1 176 ? -2.180 -14.888 11.753 1.00 86.25 176 SER A O 1
ATOM 1348 N N . VAL A 1 177 ? -3.026 -15.515 13.729 1.00 87.75 177 VAL A N 1
ATOM 1349 C CA . VAL A 1 177 ? -3.195 -14.162 14.266 1.00 87.75 177 VAL A CA 1
ATOM 1350 C C . VAL A 1 177 ? -1.837 -13.505 14.501 1.00 87.75 177 VAL A C 1
ATOM 1352 O O . VAL A 1 177 ? -1.640 -12.347 14.130 1.00 87.75 177 VAL A O 1
ATOM 1355 N N . GLU A 1 178 ? -0.872 -14.239 15.056 1.00 88.69 178 GLU A N 1
ATOM 1356 C CA . GLU A 1 178 ? 0.477 -13.722 15.295 1.00 88.69 178 GLU A CA 1
ATOM 1357 C C . GLU A 1 178 ? 1.153 -13.278 13.988 1.00 88.69 178 GLU A C 1
ATOM 1359 O O . GLU A 1 178 ? 1.752 -12.200 13.921 1.00 88.69 178 GLU A O 1
ATOM 1364 N N . LYS A 1 179 ? 1.000 -14.066 12.916 1.00 91.88 179 LYS A N 1
ATOM 1365 C CA . LYS A 1 179 ? 1.514 -13.735 11.582 1.00 91.88 179 LYS A CA 1
ATOM 1366 C C . LYS A 1 179 ? 0.916 -12.431 11.045 1.00 91.88 179 LYS A C 1
ATOM 1368 O O . LYS A 1 179 ? 1.659 -11.592 10.538 1.00 91.88 179 LYS A O 1
ATOM 1373 N N . VAL A 1 180 ? -0.396 -12.234 11.195 1.00 91.12 180 VAL A N 1
ATOM 1374 C CA . VAL A 1 180 ? -1.084 -10.994 10.792 1.00 91.12 180 VAL A CA 1
ATOM 1375 C C . VAL A 1 180 ? -0.596 -9.792 11.607 1.00 91.12 180 VAL A C 1
ATOM 1377 O O . VAL A 1 180 ? -0.326 -8.733 11.038 1.00 91.12 180 VAL A O 1
ATOM 1380 N N . ILE A 1 181 ? -0.441 -9.941 12.927 1.00 90.44 181 ILE A N 1
ATOM 1381 C CA . ILE A 1 181 ? 0.048 -8.869 13.809 1.00 90.44 181 ILE A CA 1
ATOM 1382 C C . ILE A 1 181 ? 1.468 -8.446 13.421 1.00 90.44 181 ILE A C 1
ATOM 1384 O O . ILE A 1 181 ? 1.756 -7.248 13.347 1.00 90.44 181 ILE A O 1
ATOM 1388 N N . ARG A 1 182 ? 2.345 -9.418 13.150 1.00 91.00 182 ARG A N 1
ATOM 1389 C CA . ARG A 1 182 ? 3.732 -9.176 12.744 1.00 91.00 182 ARG A CA 1
ATOM 1390 C C . ARG A 1 182 ? 3.803 -8.426 11.415 1.00 91.00 182 ARG A C 1
ATOM 1392 O O . ARG A 1 182 ? 4.404 -7.357 11.360 1.00 91.00 182 ARG A O 1
ATOM 1399 N N . GLU A 1 183 ? 3.100 -8.922 10.396 1.00 92.25 183 GLU A N 1
ATOM 1400 C CA . GLU A 1 183 ? 3.018 -8.285 9.075 1.00 92.25 183 GLU A CA 1
ATOM 1401 C C . GLU A 1 183 ? 2.486 -6.848 9.176 1.00 92.25 183 GLU A C 1
ATOM 1403 O O . GLU A 1 183 ? 3.063 -5.918 8.613 1.00 92.25 183 GLU A O 1
ATOM 1408 N N . HIS A 1 1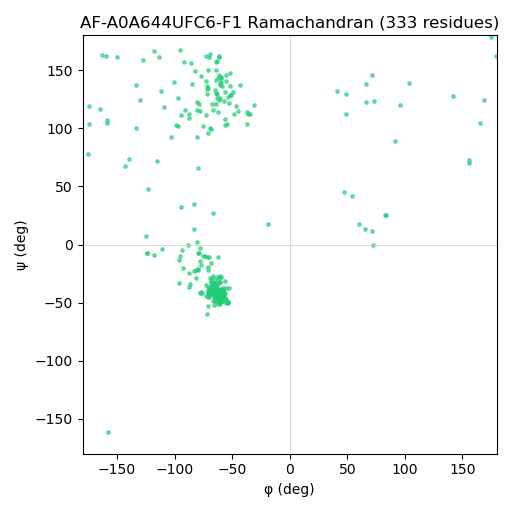84 ? 1.417 -6.631 9.949 1.00 94.25 184 HIS A N 1
ATOM 1409 C CA . HIS A 1 184 ? 0.880 -5.294 10.190 1.00 94.25 184 HIS A CA 1
ATOM 1410 C C . HIS A 1 184 ? 1.934 -4.361 10.807 1.00 94.25 184 HIS A C 1
ATOM 1412 O O . HIS A 1 184 ? 2.085 -3.218 10.371 1.00 94.25 184 HIS A O 1
ATOM 1418 N N . ALA A 1 185 ? 2.649 -4.821 11.838 1.00 91.19 185 ALA A N 1
ATOM 1419 C CA . ALA A 1 185 ? 3.680 -4.025 12.498 1.00 91.19 185 ALA A CA 1
ATOM 1420 C C . ALA A 1 185 ? 4.826 -3.667 11.540 1.00 91.19 185 ALA A C 1
ATOM 1422 O O . ALA A 1 185 ? 5.286 -2.523 11.537 1.00 91.19 185 ALA A O 1
ATOM 1423 N N . ASP A 1 186 ? 5.260 -4.612 10.710 1.00 91.81 186 ASP A N 1
ATOM 1424 C CA . ASP A 1 186 ? 6.360 -4.414 9.769 1.00 91.81 186 ASP A CA 1
ATOM 1425 C C . ASP A 1 186 ? 5.976 -3.467 8.626 1.00 91.81 186 ASP A C 1
ATOM 1427 O O . ASP A 1 186 ? 6.726 -2.536 8.322 1.00 91.81 186 ASP A O 1
ATOM 1431 N N . LEU A 1 187 ? 4.769 -3.599 8.068 1.00 91.62 187 LEU A N 1
ATOM 1432 C CA . LEU A 1 187 ? 4.259 -2.670 7.057 1.00 91.62 187 LEU A CA 1
ATOM 1433 C C . LEU A 1 187 ? 4.070 -1.253 7.610 1.00 91.62 187 LEU A C 1
ATOM 1435 O O . LEU A 1 187 ? 4.347 -0.274 6.914 1.00 91.62 187 LEU A O 1
ATOM 1439 N N . PHE A 1 188 ? 3.640 -1.118 8.868 1.00 92.44 188 PHE A N 1
ATOM 1440 C CA . PHE A 1 188 ? 3.495 0.189 9.507 1.00 92.44 188 PHE A CA 1
ATOM 1441 C C . PHE A 1 188 ? 4.855 0.875 9.709 1.00 92.44 188 PHE A C 1
ATOM 1443 O O . PHE A 1 188 ? 5.001 2.062 9.404 1.00 92.44 188 PHE A O 1
ATOM 1450 N N . LYS A 1 189 ? 5.876 0.120 10.146 1.00 93.44 189 LYS A N 1
ATOM 1451 C CA . LYS A 1 189 ? 7.266 0.604 10.225 1.00 93.44 189 LYS A CA 1
ATOM 1452 C C . LYS A 1 189 ? 7.798 1.001 8.848 1.00 93.44 189 LYS A C 1
ATOM 1454 O O . LYS A 1 189 ? 8.373 2.077 8.714 1.00 93.44 189 LYS A O 1
ATOM 1459 N N . LEU A 1 190 ? 7.569 0.176 7.825 1.00 92.12 190 LEU A N 1
ATOM 1460 C CA . LEU A 1 190 ? 7.996 0.459 6.454 1.00 92.12 190 LEU A CA 1
ATOM 1461 C C . LEU A 1 190 ? 7.355 1.746 5.924 1.00 92.12 190 LEU A C 1
ATOM 1463 O O . LEU A 1 190 ? 8.043 2.598 5.367 1.00 92.12 190 LEU A O 1
ATOM 1467 N N . ARG A 1 191 ? 6.051 1.941 6.146 1.00 95.00 191 ARG A N 1
ATOM 1468 C CA . ARG A 1 191 ? 5.357 3.174 5.754 1.00 95.00 191 ARG A CA 1
ATOM 1469 C C . ARG A 1 191 ? 5.939 4.403 6.449 1.00 95.00 191 ARG A C 1
ATOM 1471 O O . ARG A 1 191 ? 6.118 5.429 5.797 1.00 95.00 191 ARG A O 1
ATOM 1478 N N . ALA A 1 192 ? 6.255 4.302 7.740 1.00 94.44 192 ALA A N 1
ATOM 1479 C CA . ALA A 1 192 ? 6.912 5.380 8.475 1.00 94.44 192 ALA A CA 1
ATOM 1480 C C . ALA A 1 192 ? 8.291 5.717 7.879 1.00 94.44 192 ALA A C 1
ATOM 1482 O O . ALA A 1 192 ? 8.558 6.885 7.609 1.00 94.44 192 ALA A O 1
ATOM 1483 N N . GLN A 1 193 ? 9.110 4.706 7.568 1.00 94.12 193 GLN A N 1
ATOM 1484 C CA . GLN A 1 193 ? 10.413 4.888 6.913 1.00 94.12 193 GLN A CA 1
ATOM 1485 C C . GLN A 1 193 ? 10.286 5.534 5.528 1.00 94.12 193 GLN A C 1
ATOM 1487 O O . GLN A 1 193 ? 11.078 6.404 5.180 1.00 94.12 193 GLN A O 1
ATOM 1492 N N . LEU A 1 194 ? 9.284 5.152 4.730 1.00 94.00 194 LEU A N 1
ATOM 1493 C CA . LEU A 1 194 ? 9.045 5.765 3.420 1.00 94.00 194 LEU A CA 1
ATOM 1494 C C . LEU A 1 194 ? 8.622 7.236 3.544 1.00 94.00 194 LEU A C 1
ATOM 1496 O O . LEU A 1 194 ? 9.079 8.071 2.763 1.00 94.00 194 LEU A O 1
ATOM 1500 N N . HIS A 1 195 ? 7.783 7.571 4.530 1.00 95.94 195 HIS A N 1
ATOM 1501 C CA . HIS A 1 195 ? 7.438 8.963 4.823 1.00 95.94 195 HIS A CA 1
ATOM 1502 C C . HIS A 1 195 ? 8.651 9.770 5.298 1.00 95.94 195 HIS A C 1
ATOM 1504 O O . HIS A 1 195 ? 8.825 10.901 4.851 1.00 95.94 195 HIS A O 1
ATOM 1510 N N . GLU A 1 196 ? 9.505 9.195 6.146 1.00 95.75 196 GLU A N 1
ATOM 1511 C CA . GLU A 1 196 ? 10.752 9.817 6.599 1.00 95.75 196 GLU A CA 1
ATOM 1512 C C . GLU A 1 196 ? 11.715 10.066 5.430 1.00 95.75 196 GLU A C 1
ATOM 1514 O O . GLU A 1 196 ? 12.200 11.182 5.252 1.00 95.75 196 GLU A O 1
ATOM 1519 N N . GLN A 1 197 ? 11.917 9.068 4.563 1.00 95.06 197 GLN A N 1
ATOM 1520 C CA . GLN A 1 197 ? 12.713 9.217 3.342 1.00 95.06 197 GLN A CA 1
ATOM 1521 C C . GLN A 1 197 ? 12.158 10.315 2.434 1.00 95.06 197 GLN A C 1
ATOM 1523 O O . GLN A 1 197 ? 12.923 11.085 1.861 1.00 95.06 197 GLN A O 1
ATOM 1528 N N . MET A 1 198 ? 10.833 10.410 2.312 1.00 93.50 198 MET A N 1
ATOM 1529 C CA . MET A 1 198 ? 10.185 11.435 1.500 1.00 93.50 198 MET A CA 1
ATOM 1530 C C . MET A 1 198 ? 10.351 12.835 2.103 1.00 93.50 198 MET A C 1
ATOM 1532 O O . MET A 1 198 ? 10.565 13.783 1.351 1.00 93.50 198 MET A O 1
ATOM 1536 N N . ALA A 1 199 ? 10.292 12.960 3.431 1.00 94.31 199 ALA A N 1
ATOM 1537 C CA . ALA A 1 199 ? 10.534 14.212 4.145 1.00 94.31 199 ALA A CA 1
ATOM 1538 C C . ALA A 1 199 ? 12.008 14.655 4.087 1.00 94.31 199 ALA A C 1
ATOM 1540 O O . ALA A 1 199 ? 12.285 15.849 4.110 1.00 94.31 199 ALA A O 1
ATOM 1541 N N . GLY A 1 200 ? 12.946 13.707 3.984 1.00 93.38 200 GLY A N 1
ATOM 1542 C CA . GLY A 1 200 ? 14.381 13.981 3.854 1.00 93.38 200 GLY A CA 1
ATOM 1543 C C . GLY A 1 200 ? 14.842 14.388 2.448 1.00 93.38 200 GLY A C 1
ATOM 1544 O O . GLY A 1 200 ? 16.008 14.744 2.273 1.00 93.38 200 GLY A O 1
ATOM 1545 N N . LEU A 1 201 ? 13.974 14.328 1.432 1.00 92.81 201 LEU A N 1
ATOM 1546 C CA . LEU A 1 201 ? 14.318 14.776 0.082 1.00 92.81 201 LEU A CA 1
ATOM 1547 C C . LEU A 1 201 ? 14.294 16.311 -0.016 1.00 92.81 201 LEU A C 1
ATOM 1549 O O . LEU A 1 201 ? 13.444 16.952 0.598 1.00 92.81 201 LEU A O 1
ATOM 1553 N N . PRO A 1 202 ? 15.186 16.918 -0.822 1.00 91.50 202 PRO A N 1
ATOM 1554 C CA . PRO A 1 202 ? 15.203 18.364 -0.993 1.00 91.50 202 PRO A CA 1
ATOM 1555 C C . PRO A 1 202 ? 13.911 18.863 -1.652 1.00 91.50 202 PRO A C 1
ATOM 1557 O O . PRO A 1 202 ? 13.316 18.191 -2.498 1.00 91.50 202 PRO A O 1
ATOM 1560 N N . GLU A 1 203 ? 13.516 20.093 -1.322 1.00 87.31 203 GLU A N 1
ATOM 1561 C CA . GLU A 1 203 ? 12.349 20.752 -1.930 1.00 87.31 203 GLU A CA 1
ATOM 1562 C C . GLU A 1 203 ? 12.576 21.131 -3.405 1.00 87.31 203 GLU A C 1
ATOM 1564 O O . GLU A 1 203 ? 11.630 21.467 -4.119 1.00 87.31 203 GLU A O 1
ATOM 1569 N N . SER A 1 204 ? 13.821 21.035 -3.887 1.00 90.00 204 SER A N 1
ATOM 1570 C CA . SER A 1 204 ? 14.169 21.279 -5.287 1.00 90.00 204 SER A CA 1
ATOM 1571 C C . SER A 1 204 ? 13.419 20.335 -6.232 1.00 90.00 204 SER A C 1
ATOM 1573 O O . SER A 1 204 ? 13.256 19.139 -5.966 1.00 90.00 204 SER A O 1
ATOM 1575 N N . ASN A 1 205 ? 12.977 20.874 -7.367 1.00 89.94 205 ASN A N 1
ATOM 1576 C CA . ASN A 1 205 ? 12.218 20.154 -8.391 1.00 89.94 205 ASN A CA 1
ATOM 1577 C C . ASN A 1 205 ? 13.104 19.598 -9.514 1.00 89.94 205 ASN A C 1
ATOM 1579 O O . ASN A 1 205 ? 12.656 19.492 -10.651 1.00 89.94 205 ASN A O 1
ATOM 1583 N N . ASP A 1 206 ? 14.343 19.219 -9.203 1.00 93.88 206 ASP A N 1
ATOM 1584 C CA . ASP A 1 206 ? 15.195 18.493 -10.146 1.00 93.88 206 ASP A CA 1
ATOM 1585 C C . ASP A 1 206 ? 14.537 17.160 -10.543 1.00 93.88 206 ASP A C 1
ATOM 1587 O O . ASP A 1 206 ? 13.928 16.487 -9.702 1.00 93.88 206 ASP A O 1
ATOM 1591 N N . ASP A 1 207 ? 14.690 16.744 -11.804 1.00 92.88 207 ASP A N 1
ATOM 1592 C CA . ASP A 1 207 ? 14.041 15.543 -12.358 1.00 92.88 207 ASP A CA 1
ATOM 1593 C C . ASP A 1 207 ? 14.289 14.285 -11.508 1.00 92.88 207 ASP A C 1
ATOM 1595 O O . ASP A 1 207 ? 13.392 13.457 -11.311 1.00 92.88 207 ASP A O 1
ATOM 1599 N N . GLU A 1 208 ? 15.495 14.145 -10.948 1.00 91.31 208 GLU A N 1
ATOM 1600 C CA . GLU A 1 208 ? 15.836 13.032 -10.061 1.00 91.31 208 GLU A CA 1
ATOM 1601 C C . GLU A 1 208 ? 15.047 13.062 -8.750 1.00 91.31 208 GLU A C 1
ATOM 1603 O O . GLU A 1 208 ? 14.557 12.026 -8.292 1.00 91.31 208 GLU A O 1
ATOM 1608 N N . THR A 1 209 ? 14.907 14.239 -8.144 1.00 91.88 209 THR A N 1
ATOM 1609 C CA . THR A 1 209 ? 14.196 14.431 -6.878 1.00 91.88 209 THR A CA 1
ATOM 1610 C C . THR A 1 209 ? 12.701 14.202 -7.063 1.00 91.88 209 THR A C 1
ATOM 1612 O O . THR A 1 209 ? 12.080 13.507 -6.257 1.00 91.88 209 THR A O 1
ATOM 1615 N N . VAL A 1 210 ? 12.126 14.705 -8.159 1.00 91.94 210 VAL A N 1
ATOM 1616 C CA . VAL A 1 210 ? 10.721 14.467 -8.521 1.00 91.94 210 VAL A CA 1
ATOM 1617 C C . VAL A 1 210 ? 10.468 12.975 -8.738 1.00 91.94 210 VAL A C 1
ATOM 1619 O O . VAL A 1 210 ? 9.505 12.425 -8.199 1.00 91.94 210 VAL A O 1
ATOM 1622 N N . LYS A 1 211 ? 11.359 12.284 -9.459 1.00 93.31 211 LYS A N 1
ATOM 1623 C CA . LYS A 1 211 ? 11.263 10.834 -9.675 1.00 93.31 211 LYS A CA 1
ATOM 1624 C C . LYS A 1 211 ? 11.350 10.047 -8.364 1.00 93.31 211 LYS A C 1
ATOM 1626 O O . LYS A 1 211 ? 10.567 9.120 -8.168 1.00 93.31 211 LYS A O 1
ATOM 1631 N N . LYS A 1 212 ? 12.252 10.422 -7.448 1.00 93.94 212 LYS A N 1
ATOM 1632 C CA . LYS A 1 212 ? 12.368 9.795 -6.118 1.00 93.94 212 LYS A CA 1
ATOM 1633 C C . LYS A 1 212 ? 11.110 10.017 -5.272 1.00 93.94 212 LYS A C 1
ATOM 1635 O O . LYS A 1 212 ? 10.567 9.042 -4.760 1.00 93.94 212 LYS A O 1
ATOM 1640 N N . ARG A 1 213 ? 10.599 11.255 -5.184 1.00 94.62 213 ARG A N 1
ATOM 1641 C CA . ARG A 1 213 ? 9.348 11.577 -4.466 1.00 94.62 213 ARG A CA 1
ATOM 1642 C C . ARG A 1 213 ? 8.164 10.783 -5.012 1.00 94.62 213 ARG A C 1
ATOM 1644 O O . ARG A 1 213 ? 7.405 10.212 -4.235 1.00 94.62 213 ARG A O 1
ATOM 1651 N N . ARG A 1 214 ? 8.045 10.688 -6.340 1.00 93.88 214 ARG A N 1
ATOM 1652 C CA . ARG A 1 214 ? 7.013 9.873 -6.989 1.00 93.88 214 ARG A CA 1
ATOM 1653 C C . ARG A 1 214 ? 7.131 8.398 -6.607 1.00 93.88 214 ARG A C 1
ATOM 1655 O O . ARG A 1 214 ? 6.154 7.830 -6.146 1.00 93.88 214 ARG A O 1
ATOM 1662 N N . ASN A 1 215 ? 8.314 7.800 -6.735 1.00 93.31 215 ASN A N 1
ATOM 1663 C CA . ASN A 1 215 ? 8.518 6.386 -6.404 1.00 93.31 215 ASN A CA 1
ATOM 1664 C C . ASN A 1 215 ? 8.197 6.070 -4.931 1.00 93.31 215 ASN A C 1
ATOM 1666 O O . ASN A 1 215 ? 7.609 5.029 -4.642 1.00 93.31 215 ASN A O 1
ATOM 1670 N N . LEU A 1 216 ? 8.565 6.960 -4.001 1.00 93.25 216 LEU A N 1
ATOM 1671 C CA . LEU A 1 216 ? 8.219 6.822 -2.583 1.00 93.25 216 LEU A CA 1
ATOM 1672 C C . LEU A 1 216 ? 6.706 6.928 -2.373 1.00 93.25 216 LEU A C 1
ATOM 1674 O O . LEU A 1 216 ? 6.126 6.081 -1.700 1.00 93.25 216 LEU A O 1
ATOM 1678 N N . SER A 1 217 ? 6.059 7.915 -3.000 1.00 94.12 217 SER A N 1
ATOM 1679 C CA . SER A 1 217 ? 4.603 8.078 -2.957 1.00 94.12 217 SER A CA 1
ATOM 1680 C C . SER A 1 217 ? 3.867 6.851 -3.507 1.00 94.12 217 SER A C 1
ATOM 1682 O O . SER A 1 217 ? 2.926 6.372 -2.878 1.00 94.12 217 SER A O 1
ATOM 1684 N N . ASP A 1 218 ? 4.310 6.317 -4.647 1.00 91.94 218 ASP A N 1
ATOM 1685 C CA . ASP A 1 218 ? 3.748 5.113 -5.267 1.00 91.94 218 ASP A CA 1
ATOM 1686 C C . ASP A 1 218 ? 3.940 3.886 -4.354 1.00 91.94 218 ASP A C 1
ATOM 1688 O O . ASP A 1 218 ? 3.022 3.084 -4.187 1.00 91.94 218 ASP A O 1
ATOM 1692 N N . SER A 1 219 ? 5.096 3.769 -3.687 1.00 88.94 219 SER A N 1
ATOM 1693 C CA . SER A 1 219 ? 5.362 2.688 -2.724 1.00 88.94 219 SER A CA 1
ATOM 1694 C C . SER A 1 219 ? 4.468 2.785 -1.484 1.00 88.94 219 SER A C 1
ATOM 1696 O O . SER A 1 219 ? 3.939 1.773 -1.031 1.00 88.94 219 SER A O 1
ATOM 1698 N N . ILE A 1 220 ? 4.245 3.996 -0.958 1.00 91.19 220 ILE A N 1
ATOM 1699 C CA . ILE A 1 220 ? 3.319 4.242 0.161 1.00 91.19 220 ILE A CA 1
ATOM 1700 C C . ILE A 1 220 ? 1.889 3.863 -0.240 1.00 91.19 220 ILE A C 1
ATOM 1702 O O . ILE A 1 220 ? 1.203 3.170 0.511 1.00 91.19 220 ILE A O 1
ATOM 1706 N N . ALA A 1 221 ? 1.449 4.283 -1.429 1.00 91.31 221 ALA A N 1
ATOM 1707 C CA . ALA A 1 221 ? 0.124 3.961 -1.948 1.00 91.31 221 ALA A CA 1
ATOM 1708 C C . ALA A 1 221 ? -0.071 2.449 -2.154 1.00 91.31 221 ALA A C 1
ATOM 1710 O O . ALA A 1 221 ? -1.167 1.946 -1.925 1.00 91.31 221 ALA A O 1
ATOM 1711 N N . LEU A 1 222 ? 0.986 1.722 -2.533 1.00 89.50 222 LEU A N 1
ATOM 1712 C CA . LEU A 1 222 ? 0.954 0.269 -2.703 1.00 89.50 222 LEU A CA 1
ATOM 1713 C C . LEU A 1 222 ? 0.781 -0.484 -1.375 1.00 89.50 222 LEU A C 1
ATOM 1715 O O . LEU A 1 222 ? 0.014 -1.443 -1.315 1.00 89.50 222 LEU A O 1
ATOM 1719 N N . ILE A 1 223 ? 1.480 -0.072 -0.311 1.00 89.81 223 ILE A N 1
ATOM 1720 C CA . ILE A 1 223 ? 1.442 -0.784 0.980 1.00 89.81 223 ILE A CA 1
ATOM 1721 C C . ILE A 1 223 ? 0.242 -0.398 1.852 1.00 89.81 223 ILE A C 1
ATOM 1723 O O . ILE A 1 223 ? -0.165 -1.184 2.705 1.00 89.81 223 ILE A O 1
ATOM 1727 N N . SER A 1 224 ? -0.348 0.784 1.649 1.00 91.50 224 SER A N 1
ATOM 1728 C CA . SER A 1 224 ? -1.485 1.266 2.445 1.00 91.50 224 SER A CA 1
ATOM 1729 C C . SER A 1 224 ? -2.685 0.298 2.468 1.00 91.50 224 SER A C 1
ATOM 1731 O O . SER A 1 224 ? -3.088 -0.081 3.566 1.00 91.50 224 SER A O 1
ATOM 1733 N N . PRO A 1 225 ? -3.196 -0.210 1.327 1.00 91.56 225 PRO A N 1
ATOM 1734 C CA . PRO A 1 225 ? -4.300 -1.176 1.327 1.00 91.56 225 PRO A CA 1
ATOM 1735 C C . PRO A 1 225 ? -3.971 -2.479 2.066 1.00 91.56 225 PRO A C 1
ATOM 1737 O O . PRO A 1 225 ? -4.843 -3.105 2.665 1.00 91.56 225 PRO A O 1
ATOM 1740 N N . ARG A 1 226 ? -2.700 -2.899 2.033 1.00 91.81 226 ARG A N 1
ATOM 1741 C CA . ARG A 1 226 ? -2.238 -4.103 2.729 1.00 91.81 226 ARG A CA 1
ATOM 1742 C C . ARG A 1 226 ? -2.257 -3.910 4.245 1.00 91.81 226 ARG A C 1
ATOM 1744 O O . ARG A 1 226 ? -2.663 -4.826 4.955 1.00 91.81 226 ARG A O 1
ATOM 1751 N N . ILE A 1 227 ? -1.858 -2.732 4.729 1.00 92.00 227 ILE A N 1
ATOM 1752 C CA . ILE A 1 227 ? -1.940 -2.365 6.151 1.00 92.00 227 ILE A CA 1
ATOM 1753 C C . ILE A 1 227 ? -3.393 -2.433 6.623 1.00 92.00 227 ILE A C 1
ATOM 1755 O O . ILE A 1 227 ? -3.663 -3.086 7.630 1.00 92.00 227 ILE A O 1
ATOM 1759 N N . ASP A 1 228 ? -4.315 -1.832 5.866 1.00 92.38 228 ASP A N 1
ATOM 1760 C CA . ASP A 1 228 ? -5.745 -1.822 6.196 1.00 92.38 228 ASP A CA 1
ATOM 1761 C C . ASP A 1 228 ? -6.324 -3.246 6.231 1.00 92.38 228 ASP A C 1
ATOM 1763 O O . ASP A 1 228 ? -7.077 -3.593 7.140 1.00 92.38 228 ASP A O 1
ATOM 1767 N N . LEU A 1 229 ? -5.909 -4.112 5.298 1.00 90.44 229 LEU A N 1
ATOM 1768 C CA . LEU A 1 229 ? -6.312 -5.519 5.269 1.00 90.44 229 LEU A CA 1
ATOM 1769 C C . LEU A 1 229 ? -5.808 -6.301 6.494 1.00 90.44 229 LEU A C 1
ATOM 1771 O O . LEU A 1 229 ? -6.583 -7.023 7.122 1.00 90.44 229 LEU A O 1
ATOM 1775 N N . MET A 1 230 ? -4.525 -6.165 6.857 1.00 91.38 230 MET A N 1
ATOM 1776 C CA . MET A 1 230 ? -3.986 -6.826 8.056 1.00 91.38 230 MET A CA 1
ATOM 1777 C C . MET A 1 230 ? -4.632 -6.275 9.334 1.00 91.38 230 MET A C 1
ATOM 1779 O O . MET A 1 230 ? -4.853 -7.016 10.292 1.00 91.38 230 MET A O 1
ATOM 1783 N N . PHE A 1 231 ? -4.958 -4.980 9.350 1.00 92.12 231 PHE A N 1
ATOM 1784 C CA . PHE A 1 231 ? -5.679 -4.344 10.446 1.00 92.12 231 PHE A CA 1
ATOM 1785 C C . PHE A 1 231 ? -7.097 -4.913 10.594 1.00 92.12 231 PHE A C 1
ATOM 1787 O O . PHE A 1 231 ? -7.484 -5.297 11.692 1.00 92.12 231 PHE A O 1
ATOM 1794 N N . ALA A 1 232 ? -7.850 -5.041 9.503 1.00 91.06 232 ALA A N 1
ATOM 1795 C CA . ALA A 1 232 ? -9.183 -5.639 9.542 1.00 91.06 232 ALA A CA 1
ATOM 1796 C C . ALA A 1 232 ? -9.141 -7.093 10.046 1.00 91.06 232 ALA A C 1
ATOM 1798 O O . ALA A 1 232 ? -9.934 -7.478 10.902 1.00 91.06 232 ALA A O 1
ATOM 1799 N N . ALA A 1 233 ? -8.169 -7.881 9.576 1.00 85.81 233 ALA A N 1
ATOM 1800 C CA . ALA A 1 233 ? -8.015 -9.279 9.969 1.00 85.81 233 ALA A CA 1
ATOM 1801 C C . ALA A 1 233 ? -7.671 -9.462 11.459 1.00 85.81 233 ALA A C 1
ATOM 1803 O O . ALA A 1 233 ? -8.254 -10.323 12.117 1.00 85.81 233 ALA A O 1
ATOM 1804 N N . LYS A 1 234 ? -6.755 -8.656 12.020 1.00 89.88 234 LYS A N 1
ATOM 1805 C CA . LYS A 1 234 ? -6.446 -8.734 13.462 1.00 89.88 234 LYS A CA 1
ATOM 1806 C C . LYS A 1 234 ? -7.622 -8.255 14.323 1.00 89.88 234 LYS A C 1
ATOM 1808 O O . LYS A 1 234 ? -7.865 -8.824 15.381 1.00 89.88 234 LYS A O 1
ATOM 1813 N N . GLU A 1 235 ? -8.357 -7.233 13.879 1.00 89.12 235 GLU A N 1
ATOM 1814 C CA . GLU A 1 235 ? -9.502 -6.705 14.626 1.00 89.12 235 GLU A CA 1
ATOM 1815 C C . GLU A 1 235 ? -10.668 -7.693 14.640 1.00 89.12 235 GLU A C 1
ATOM 1817 O O . GLU A 1 235 ? -11.307 -7.831 15.678 1.00 89.12 235 GLU A O 1
ATOM 1822 N N . ALA A 1 236 ? -10.916 -8.418 13.544 1.00 84.12 236 ALA A N 1
ATOM 1823 C CA . ALA A 1 236 ? -11.923 -9.479 13.502 1.00 84.12 236 ALA A CA 1
ATOM 1824 C C . ALA A 1 236 ? -11.643 -10.565 14.557 1.00 84.12 236 ALA A C 1
ATOM 1826 O O . ALA A 1 236 ? -12.556 -11.023 15.244 1.00 84.12 236 ALA A O 1
ATOM 1827 N N . PHE A 1 237 ? -10.371 -10.907 14.778 1.00 89.44 237 PHE A N 1
ATOM 1828 C CA . PHE A 1 237 ? -9.998 -11.824 15.851 1.00 89.44 237 PHE A CA 1
ATOM 1829 C C . PHE A 1 237 ? -10.277 -11.241 17.243 1.00 89.44 237 PHE A C 1
ATOM 1831 O O . PHE A 1 237 ? -10.960 -11.874 18.044 1.00 89.44 237 PHE A O 1
ATOM 1838 N N . TYR A 1 238 ? -9.793 -10.032 17.545 1.00 85.19 238 TYR A N 1
ATOM 1839 C CA . TYR A 1 238 ? -9.960 -9.449 18.884 1.00 85.19 238 TYR A CA 1
ATOM 1840 C C . TYR A 1 238 ? -11.411 -9.082 19.220 1.00 85.19 238 TYR A C 1
ATOM 1842 O O . TYR A 1 238 ? -11.797 -9.124 20.388 1.00 85.19 238 TYR A O 1
ATOM 1850 N N . ASN A 1 239 ? -12.212 -8.707 18.221 1.00 86.56 239 ASN A N 1
ATOM 1851 C CA . ASN A 1 239 ? -13.572 -8.215 18.429 1.00 86.56 239 ASN A CA 1
ATOM 1852 C C . ASN A 1 239 ? -14.655 -9.279 18.276 1.00 86.56 239 ASN A C 1
ATOM 1854 O O . ASN A 1 239 ? -15.690 -9.143 18.931 1.00 86.56 239 ASN A O 1
ATOM 1858 N N . GLU A 1 240 ? -14.444 -10.254 17.392 1.00 87.00 240 GLU A N 1
ATOM 1859 C CA . GLU A 1 240 ? -15.450 -11.240 16.974 1.00 87.00 240 GLU A CA 1
ATOM 1860 C C . GLU A 1 240 ? -14.972 -12.684 17.196 1.00 87.00 240 GLU A C 1
ATOM 1862 O O . GLU A 1 240 ? -15.749 -13.618 17.033 1.00 87.00 240 GLU A O 1
ATOM 1867 N N . GLY A 1 241 ? -13.705 -12.889 17.582 1.00 82.75 241 GLY A N 1
ATOM 1868 C CA . GLY A 1 241 ? -13.117 -14.222 17.737 1.00 82.75 241 GLY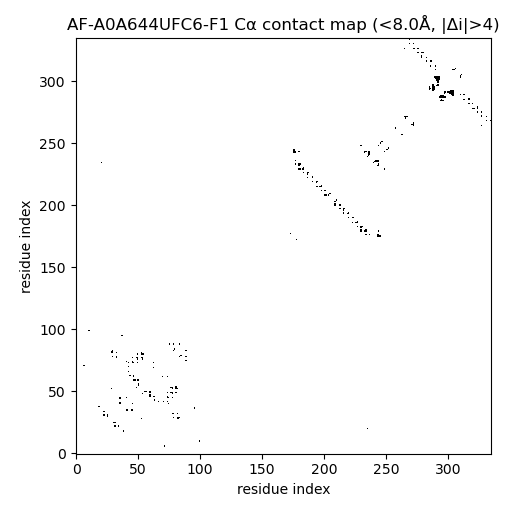 A CA 1
ATOM 1869 C C . GLY A 1 241 ? -12.861 -14.939 16.408 1.00 82.75 241 GLY A C 1
ATOM 1870 O O . GLY A 1 241 ? -12.578 -16.135 16.406 1.00 82.75 241 GLY A O 1
ATOM 1871 N N . ILE A 1 242 ? -12.957 -14.236 15.273 1.00 83.50 242 ILE A N 1
ATOM 1872 C CA . ILE A 1 242 ? -12.808 -14.833 13.943 1.00 83.50 242 ILE A CA 1
ATOM 1873 C C . ILE A 1 242 ? -11.324 -15.001 13.617 1.00 83.50 242 ILE A C 1
ATOM 1875 O O . ILE A 1 242 ? -10.557 -14.037 13.600 1.00 83.50 242 ILE A O 1
ATOM 1879 N N . LEU A 1 243 ? -10.914 -16.237 13.328 1.00 85.56 243 LEU A N 1
ATOM 1880 C CA . LEU A 1 243 ? -9.544 -16.528 12.917 1.00 85.56 243 LEU A CA 1
ATOM 1881 C C . LEU A 1 243 ? -9.270 -16.006 11.494 1.00 85.56 243 LEU A C 1
ATOM 1883 O O . LEU A 1 243 ? -10.073 -16.249 10.591 1.00 85.56 243 LEU A O 1
ATOM 1887 N N . PRO A 1 244 ? -8.124 -15.339 11.256 1.00 88.31 244 PRO A N 1
ATOM 1888 C CA . PRO A 1 244 ? -7.742 -14.896 9.922 1.00 88.31 244 PRO A CA 1
ATOM 1889 C C . PRO A 1 244 ? -7.490 -16.071 8.971 1.00 88.31 244 PRO A C 1
ATOM 1891 O O . PRO A 1 244 ? -6.724 -16.982 9.295 1.00 88.31 244 PRO A O 1
ATOM 1894 N N . ASP A 1 245 ? -8.054 -16.004 7.764 1.00 86.44 245 ASP A N 1
ATOM 1895 C CA . ASP A 1 245 ? -7.737 -16.949 6.691 1.00 86.44 245 ASP A CA 1
ATOM 1896 C C . ASP A 1 245 ? -6.357 -16.628 6.096 1.00 86.44 245 ASP A C 1
ATOM 1898 O O . ASP A 1 245 ? -6.180 -15.693 5.309 1.00 86.44 245 ASP A O 1
ATOM 1902 N N . ILE A 1 246 ? -5.354 -17.415 6.487 1.00 86.56 246 ILE A N 1
ATOM 1903 C CA . ILE A 1 246 ? -3.968 -17.228 6.053 1.00 86.56 246 ILE A CA 1
ATOM 1904 C C . ILE A 1 246 ? -3.781 -17.504 4.567 1.00 86.56 246 ILE A C 1
ATOM 1906 O O . ILE A 1 246 ? -2.920 -16.864 3.974 1.00 86.56 246 ILE A O 1
ATOM 1910 N N . SER A 1 247 ? -4.571 -18.375 3.946 1.00 82.12 247 SER A N 1
ATOM 1911 C CA . SER A 1 247 ? -4.450 -18.660 2.514 1.00 82.12 247 SER A CA 1
ATOM 1912 C C . SER A 1 247 ? -4.957 -17.498 1.665 1.00 82.12 247 SER A C 1
ATOM 1914 O O . SER A 1 247 ? -4.387 -17.206 0.617 1.00 82.12 247 SER A O 1
ATOM 1916 N N . VAL A 1 248 ? -5.992 -16.793 2.125 1.00 85.88 248 VAL A N 1
ATOM 1917 C CA . VAL A 1 248 ? -6.497 -15.586 1.452 1.00 85.88 248 VAL A CA 1
ATOM 1918 C C . VAL A 1 248 ? -5.616 -14.375 1.749 1.00 85.88 248 VAL A C 1
ATOM 1920 O O . VAL A 1 248 ? -5.329 -13.575 0.857 1.00 85.88 248 VAL A O 1
ATOM 1923 N N . LEU A 1 249 ? -5.179 -14.218 3.001 1.00 85.19 249 LEU A N 1
ATOM 1924 C CA . LEU A 1 249 ? -4.384 -13.067 3.420 1.00 85.19 249 LEU A CA 1
ATOM 1925 C C . LEU A 1 249 ? -2.941 -13.177 2.962 1.00 85.19 249 LEU A C 1
ATOM 1927 O O . LEU A 1 249 ? -2.371 -12.192 2.519 1.00 85.19 249 LEU A O 1
ATOM 1931 N N . PHE A 1 250 ? -2.328 -14.340 3.052 1.00 84.81 250 PHE A N 1
ATOM 1932 C CA . PHE A 1 250 ? -0.994 -14.609 2.540 1.00 84.81 250 PHE A CA 1
ATOM 1933 C C . PHE A 1 250 ? -1.161 -15.632 1.432 1.00 84.81 250 PHE A C 1
ATOM 1935 O O . PHE A 1 250 ? -0.819 -16.797 1.650 1.00 84.81 250 PHE A O 1
ATOM 1942 N N . PRO A 1 251 ? -1.711 -15.215 0.271 1.00 80.44 251 PRO A N 1
ATOM 1943 C CA . PRO A 1 251 ? -1.743 -16.109 -0.863 1.00 80.44 251 PRO A CA 1
ATOM 1944 C C . PRO A 1 251 ? -0.310 -16.557 -1.064 1.00 80.44 251 PRO A C 1
ATOM 1946 O O . PRO A 1 251 ? 0.605 -15.722 -1.115 1.00 80.44 251 PRO A O 1
ATOM 1949 N N . GLU A 1 252 ? -0.107 -17.873 -1.106 1.00 73.38 252 GLU A N 1
ATOM 1950 C CA . GLU A 1 252 ? 1.158 -18.369 -1.607 1.00 73.38 252 GLU A CA 1
ATOM 1951 C C . GLU A 1 252 ? 1.387 -17.638 -2.923 1.00 73.38 252 GLU A C 1
ATOM 1953 O O . GLU A 1 252 ? 0.425 -17.494 -3.697 1.00 73.38 252 GLU A O 1
ATOM 1958 N N . PRO A 1 253 ? 2.591 -17.068 -3.128 1.00 60.06 253 PRO A N 1
ATOM 1959 C CA . PRO A 1 253 ? 2.893 -16.424 -4.389 1.00 60.06 253 PRO A CA 1
ATOM 1960 C C . PRO A 1 253 ? 2.428 -17.409 -5.439 1.00 60.06 253 PRO A C 1
ATOM 1962 O O . PRO A 1 253 ? 2.837 -18.572 -5.377 1.00 60.06 253 PRO A O 1
ATOM 1965 N N . ALA A 1 254 ? 1.473 -16.985 -6.279 1.00 51.00 254 ALA A N 1
ATOM 1966 C CA . ALA A 1 254 ? 0.979 -17.831 -7.346 1.00 51.00 254 ALA A CA 1
ATOM 1967 C C . ALA A 1 254 ? 2.239 -18.415 -7.959 1.00 51.00 254 ALA A C 1
ATOM 1969 O O . ALA A 1 254 ? 3.088 -17.624 -8.380 1.00 51.00 254 ALA A O 1
ATOM 1970 N N . GLN A 1 255 ? 2.409 -19.743 -7.854 1.00 46.19 255 GLN A N 1
ATOM 1971 C CA . GLN A 1 255 ? 3.448 -20.476 -8.572 1.00 46.19 255 GLN A CA 1
ATOM 1972 C C . GLN A 1 255 ? 3.522 -19.772 -9.910 1.00 46.19 255 GLN A C 1
ATOM 1974 O O . GLN A 1 255 ? 2.464 -19.721 -10.551 1.00 46.19 255 GLN A O 1
ATOM 1979 N N . ASP A 1 256 ? 4.647 -19.080 -10.173 1.00 45.94 256 ASP A N 1
ATOM 1980 C CA . ASP A 1 256 ? 4.765 -18.063 -11.226 1.00 45.94 256 ASP A CA 1
ATOM 1981 C C . ASP A 1 256 ? 3.831 -18.455 -12.361 1.00 45.94 256 ASP A C 1
ATOM 1983 O O . ASP A 1 256 ? 3.983 -19.599 -12.806 1.00 45.94 256 ASP A O 1
ATOM 1987 N N . PRO A 1 257 ? 2.837 -17.610 -12.731 1.00 43.16 257 PRO A N 1
ATOM 1988 C CA . PRO A 1 257 ? 1.669 -18.001 -13.528 1.00 43.16 257 PRO A CA 1
ATOM 1989 C C . PRO A 1 257 ? 2.109 -19.062 -14.511 1.00 43.16 257 PRO A C 1
ATOM 1991 O O . PRO A 1 257 ? 2.979 -18.689 -15.301 1.00 43.16 257 PRO A O 1
ATOM 1994 N N . PRO A 1 258 ? 1.641 -20.329 -14.371 1.00 41.06 258 PRO A N 1
ATOM 1995 C CA . PRO A 1 258 ? 2.348 -21.536 -14.801 1.00 41.06 258 PRO A CA 1
ATOM 1996 C C . PRO A 1 258 ? 3.048 -21.191 -16.081 1.00 41.06 258 PRO A C 1
ATOM 1998 O O . PRO A 1 258 ? 2.348 -20.925 -17.063 1.00 41.06 258 PRO A O 1
ATOM 2001 N N . ALA A 1 259 ? 4.364 -20.983 -15.962 1.00 45.34 259 ALA A N 1
ATOM 2002 C CA . ALA A 1 259 ? 5.131 -20.194 -16.908 1.00 45.34 259 ALA A CA 1
ATOM 2003 C C . ALA A 1 259 ? 4.607 -20.448 -18.310 1.00 45.34 259 ALA A C 1
ATOM 2005 O O . ALA A 1 259 ? 4.598 -21.596 -18.767 1.00 45.34 259 ALA A O 1
ATOM 2006 N N . GLY A 1 260 ? 4.030 -19.393 -18.900 1.00 42.06 260 GLY A N 1
ATOM 2007 C CA . GLY A 1 260 ? 3.259 -19.510 -20.131 1.00 42.06 260 GLY A CA 1
ATOM 2008 C C . GLY A 1 260 ? 3.983 -20.437 -21.105 1.00 42.06 260 GLY A C 1
ATOM 2009 O O . GLY A 1 260 ? 5.191 -20.312 -21.211 1.00 42.06 260 GLY A O 1
ATOM 2010 N N . PRO A 1 261 ? 3.257 -21.335 -21.784 1.00 46.66 261 PRO A N 1
ATOM 2011 C CA . PRO A 1 261 ? 3.557 -22.712 -22.240 1.00 46.66 261 PRO A CA 1
ATOM 2012 C C . PRO A 1 261 ? 5.002 -23.278 -22.370 1.00 46.66 261 PRO A C 1
ATOM 2014 O O . PRO A 1 261 ? 5.178 -24.307 -23.024 1.00 46.66 261 PRO A O 1
ATOM 2017 N N . GLU A 1 262 ? 6.039 -22.698 -21.767 1.00 48.31 262 GLU A N 1
ATOM 2018 C CA . GLU A 1 262 ? 7.455 -22.946 -22.068 1.00 48.31 262 GLU A CA 1
ATOM 2019 C C . GLU A 1 262 ? 8.272 -23.537 -20.907 1.00 48.31 262 GLU A C 1
ATOM 2021 O O . GLU A 1 262 ? 9.366 -24.027 -21.171 1.00 48.31 262 GLU A O 1
ATOM 2026 N N . ASP A 1 263 ? 7.766 -23.634 -19.670 1.00 55.09 263 ASP A N 1
ATOM 2027 C CA . ASP A 1 263 ? 8.494 -24.327 -18.579 1.00 55.09 263 ASP A CA 1
ATOM 2028 C C . ASP A 1 263 ? 8.286 -25.861 -18.604 1.00 55.09 263 ASP A C 1
ATOM 2030 O O . ASP A 1 263 ? 8.288 -26.534 -17.575 1.00 55.09 263 ASP A O 1
ATOM 2034 N N . ASN A 1 264 ? 8.166 -26.462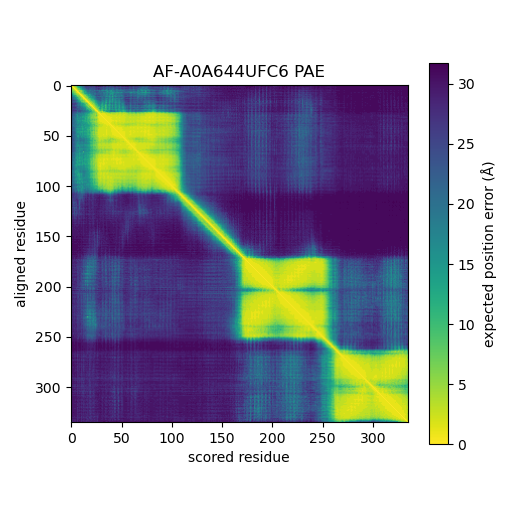 -19.792 1.00 62.91 264 ASN A N 1
ATOM 2035 C CA . ASN A 1 264 ? 8.373 -27.905 -19.950 1.00 62.91 264 ASN A CA 1
ATOM 2036 C C . ASN A 1 264 ? 9.880 -28.190 -19.995 1.00 62.91 264 ASN A C 1
ATOM 2038 O O . ASN A 1 264 ? 10.424 -28.586 -21.030 1.00 62.91 264 ASN A O 1
ATOM 2042 N N . LEU A 1 265 ? 10.570 -27.948 -18.876 1.00 72.81 265 LEU A N 1
ATOM 2043 C CA . LEU A 1 265 ? 11.943 -28.408 -18.692 1.00 72.81 265 LEU A CA 1
ATOM 2044 C C . LEU A 1 265 ? 11.953 -29.937 -18.868 1.00 72.81 265 LEU A C 1
ATOM 2046 O O . LEU A 1 265 ? 11.192 -30.630 -18.190 1.00 72.81 265 LEU A O 1
ATOM 2050 N N . PRO A 1 266 ? 12.764 -30.489 -19.787 1.00 75.94 266 PRO A N 1
ATOM 2051 C CA . PRO A 1 266 ? 12.870 -31.931 -19.936 1.00 75.94 266 PRO A CA 1
ATOM 2052 C C . PRO A 1 266 ? 13.323 -32.564 -18.619 1.00 75.94 266 PRO A C 1
ATOM 2054 O O . PRO A 1 266 ? 14.238 -32.059 -17.973 1.00 75.94 266 PRO A O 1
ATOM 2057 N N . ALA A 1 267 ? 12.701 -33.679 -18.235 1.00 73.00 267 ALA A N 1
ATOM 2058 C CA . ALA A 1 267 ? 13.092 -34.419 -17.034 1.00 73.00 267 ALA A CA 1
ATOM 2059 C C . ALA A 1 267 ? 14.476 -35.084 -17.178 1.00 73.00 267 ALA A C 1
ATOM 2061 O O . ALA A 1 267 ? 15.074 -35.504 -16.191 1.00 73.00 267 ALA A O 1
ATOM 2062 N N . ASP A 1 268 ? 14.990 -35.203 -18.406 1.00 83.56 268 ASP A N 1
ATOM 2063 C CA . ASP A 1 268 ? 16.258 -35.844 -18.715 1.00 83.56 268 ASP A CA 1
ATOM 2064 C C . ASP A 1 268 ? 17.396 -34.830 -18.937 1.00 83.56 268 ASP A C 1
ATOM 2066 O O . ASP A 1 268 ? 17.271 -33.816 -19.630 1.00 83.56 268 ASP A O 1
ATOM 2070 N N . ALA A 1 269 ? 18.584 -35.153 -18.419 1.00 86.62 269 ALA A N 1
ATOM 2071 C CA . ALA A 1 269 ? 19.774 -34.313 -18.577 1.00 86.62 269 ALA A CA 1
ATOM 2072 C C . ALA A 1 269 ? 20.183 -34.103 -20.052 1.00 86.62 269 ALA A C 1
ATOM 2074 O O . ALA A 1 269 ? 20.801 -33.089 -20.395 1.00 86.62 269 ALA A O 1
ATOM 2075 N N . ALA A 1 270 ? 19.857 -35.045 -20.946 1.00 87.81 270 ALA A N 1
ATOM 2076 C CA . ALA A 1 270 ? 20.130 -34.918 -22.376 1.00 87.81 270 ALA A CA 1
ATOM 2077 C C . ALA A 1 270 ? 19.192 -33.897 -23.046 1.00 87.81 270 ALA A C 1
ATOM 2079 O O . ALA A 1 270 ? 19.663 -33.032 -23.796 1.00 87.81 270 ALA A O 1
ATOM 2080 N N . GLY A 1 271 ? 17.895 -33.942 -22.731 1.00 87.38 271 GLY A N 1
ATOM 2081 C CA . GLY A 1 271 ? 16.904 -32.950 -23.133 1.00 87.38 271 GLY A CA 1
ATOM 2082 C C . GLY A 1 271 ? 17.250 -31.545 -22.646 1.00 87.38 271 GLY A C 1
ATOM 2083 O O . GLY A 1 271 ? 17.251 -30.611 -23.453 1.00 87.38 271 GLY A O 1
ATOM 2084 N N . LEU A 1 272 ? 17.657 -31.398 -21.381 1.00 87.88 272 LEU A N 1
ATOM 2085 C CA . LEU A 1 272 ? 18.104 -30.120 -20.810 1.00 87.88 272 LEU A CA 1
ATOM 2086 C C . LEU A 1 272 ? 19.299 -29.527 -21.576 1.00 87.88 272 LEU A C 1
ATOM 2088 O O . LEU A 1 272 ? 19.265 -28.369 -21.999 1.00 87.88 272 LEU A O 1
ATOM 2092 N N . LYS A 1 273 ? 20.333 -30.330 -21.862 1.00 91.06 273 LYS A N 1
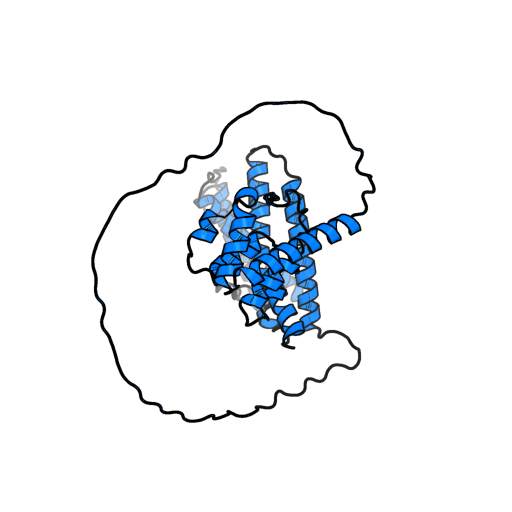ATOM 2093 C CA . LYS A 1 273 ? 21.496 -29.887 -22.660 1.00 91.06 273 LYS A CA 1
ATOM 2094 C C . LYS A 1 273 ? 21.108 -29.479 -24.086 1.00 91.06 273 LYS A C 1
ATOM 2096 O O . LYS A 1 273 ? 21.646 -28.501 -24.615 1.00 91.06 273 LYS A O 1
ATOM 2101 N N . LYS A 1 274 ? 20.175 -30.201 -24.718 1.00 92.56 274 LYS A N 1
ATOM 2102 C CA . LYS A 1 274 ? 19.659 -29.869 -26.056 1.00 92.56 274 LYS A CA 1
ATOM 2103 C C . LYS A 1 274 ? 18.901 -28.540 -26.041 1.00 92.56 274 LYS A C 1
ATOM 2105 O O . LYS A 1 274 ? 19.153 -27.691 -26.896 1.00 92.56 274 LYS A O 1
ATOM 2110 N N . MET A 1 275 ? 18.025 -28.341 -25.057 1.00 88.56 275 MET A N 1
ATOM 2111 C CA . MET A 1 275 ? 17.274 -27.100 -24.874 1.00 88.56 275 MET A CA 1
ATOM 2112 C C . MET A 1 275 ? 18.212 -25.911 -24.630 1.00 88.56 275 MET A C 1
ATOM 2114 O O . MET A 1 275 ? 18.115 -24.912 -25.344 1.00 88.56 275 MET A O 1
ATOM 2118 N N . LYS A 1 276 ? 19.211 -26.059 -23.747 1.00 93.06 276 LYS A N 1
ATOM 2119 C CA . LYS A 1 276 ? 20.260 -25.051 -23.521 1.00 93.06 276 LYS A CA 1
ATOM 2120 C C . LYS A 1 276 ? 20.950 -24.646 -24.823 1.00 93.06 276 LYS A C 1
ATOM 2122 O O . LYS A 1 276 ? 21.058 -23.460 -25.129 1.00 93.06 276 LYS A O 1
ATOM 2127 N N . LYS A 1 277 ? 21.382 -25.620 -25.629 1.00 95.12 277 LYS A N 1
ATOM 2128 C CA . LYS A 1 277 ? 22.074 -25.354 -26.900 1.00 95.12 277 LYS A CA 1
ATOM 2129 C C . LYS A 1 277 ? 21.183 -24.634 -27.919 1.00 95.12 277 LYS A C 1
ATOM 2131 O O . LYS A 1 277 ? 21.668 -23.769 -28.654 1.00 95.12 277 LYS A O 1
ATOM 2136 N N . ASN A 1 278 ? 19.889 -24.952 -27.951 1.00 94.75 278 ASN A N 1
ATOM 2137 C CA . ASN A 1 278 ? 18.920 -24.263 -28.805 1.00 94.75 278 ASN A CA 1
ATOM 2138 C C . ASN A 1 278 ? 18.763 -22.791 -28.398 1.00 94.75 278 ASN A C 1
ATOM 2140 O O . ASN A 1 278 ? 18.859 -21.912 -29.258 1.00 94.75 278 ASN A O 1
ATOM 2144 N N . LEU A 1 279 ? 18.596 -22.521 -27.099 1.00 94.94 279 LEU A N 1
ATOM 2145 C CA . LEU A 1 279 ? 18.489 -21.164 -26.554 1.00 94.94 279 LEU A CA 1
ATOM 2146 C C . LEU A 1 279 ? 19.764 -20.353 -26.804 1.00 94.94 279 LEU A C 1
ATOM 2148 O O . LEU A 1 279 ? 19.687 -19.229 -27.297 1.00 94.94 279 LEU A O 1
ATOM 2152 N N . GLN A 1 280 ? 20.937 -20.947 -26.573 1.00 95.75 280 GLN A N 1
ATOM 2153 C CA . GLN A 1 280 ? 22.230 -20.324 -26.872 1.00 95.75 280 GLN A CA 1
ATOM 2154 C C . GLN A 1 280 ? 22.357 -19.964 -28.356 1.00 95.75 280 GLN A C 1
ATOM 2156 O O . GLN A 1 280 ? 22.730 -18.842 -28.686 1.00 95.75 280 GLN A O 1
ATOM 2161 N N . THR A 1 281 ? 21.979 -20.874 -29.260 1.00 95.69 281 THR A N 1
ATOM 2162 C CA . THR A 1 281 ? 22.017 -20.619 -30.710 1.00 95.69 281 THR A CA 1
ATOM 2163 C C . THR A 1 281 ? 21.063 -19.488 -31.110 1.00 95.69 281 THR A C 1
ATOM 2165 O O . THR A 1 281 ? 21.391 -18.669 -31.971 1.00 95.69 281 THR A O 1
ATOM 2168 N N . ALA A 1 282 ? 19.881 -19.422 -30.493 1.00 94.25 282 ALA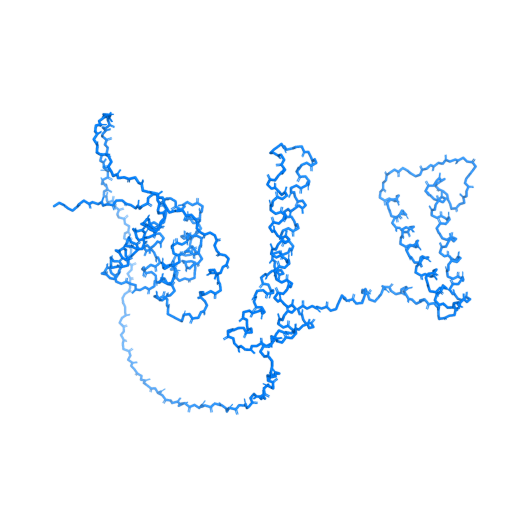 A N 1
ATOM 2169 C CA . ALA A 1 282 ? 18.925 -18.345 -30.721 1.00 94.25 282 ALA A CA 1
ATOM 2170 C C . ALA A 1 282 ? 19.446 -16.995 -30.192 1.00 94.25 282 ALA A C 1
ATOM 2172 O O . ALA A 1 282 ? 19.339 -15.990 -30.894 1.00 94.25 282 ALA A O 1
ATOM 2173 N N . ASN A 1 283 ? 20.089 -16.984 -29.019 1.00 96.56 283 ASN A N 1
ATOM 2174 C CA . ASN A 1 283 ? 20.751 -15.798 -28.472 1.00 96.56 283 ASN A CA 1
ATOM 2175 C C . ASN A 1 283 ? 21.921 -15.339 -29.339 1.00 96.56 283 ASN A C 1
ATOM 2177 O O . ASN A 1 283 ? 22.044 -14.147 -29.578 1.00 96.56 283 ASN A O 1
ATOM 2181 N N . THR A 1 284 ? 22.726 -16.246 -29.902 1.00 95.88 284 THR A N 1
ATOM 2182 C CA . THR A 1 284 ? 23.782 -15.868 -30.855 1.00 95.88 284 THR A CA 1
ATOM 2183 C C . THR A 1 284 ? 23.210 -15.163 -32.087 1.00 95.88 284 THR A C 1
ATOM 2185 O O . THR A 1 284 ? 23.773 -14.169 -32.537 1.00 95.88 284 THR A O 1
ATOM 2188 N N . LYS A 1 285 ? 22.079 -15.633 -32.630 1.00 95.56 285 LYS A N 1
ATOM 2189 C CA . LYS A 1 285 ? 21.415 -14.967 -33.767 1.00 95.56 285 LYS A CA 1
ATOM 2190 C C . LYS A 1 285 ? 20.912 -13.574 -33.396 1.00 95.56 285 LYS A C 1
ATOM 2192 O O . LYS A 1 285 ? 21.076 -12.644 -34.178 1.00 95.56 285 LYS A O 1
ATOM 2197 N N . ASP A 1 286 ? 20.328 -13.432 -32.213 1.00 96.25 286 ASP A N 1
ATOM 2198 C CA . ASP A 1 286 ? 19.828 -12.149 -31.722 1.00 96.25 286 ASP A CA 1
ATOM 2199 C C . ASP A 1 286 ? 20.959 -11.172 -31.389 1.00 96.25 286 ASP A C 1
ATOM 2201 O O . ASP A 1 286 ? 20.862 -9.994 -31.722 1.00 96.25 286 ASP A O 1
ATOM 2205 N N . GLN A 1 287 ? 22.067 -11.662 -30.839 1.00 94.94 287 GLN A N 1
ATOM 2206 C CA . GLN A 1 287 ? 23.272 -10.874 -30.611 1.00 94.94 287 GLN A CA 1
ATOM 2207 C C . GLN A 1 287 ? 23.883 -10.407 -31.937 1.00 94.94 287 GLN A C 1
ATOM 2209 O O . GLN A 1 287 ? 24.208 -9.232 -32.083 1.00 94.94 287 GLN A O 1
ATOM 2214 N N . ASN A 1 288 ? 23.943 -11.279 -32.950 1.00 95.19 288 ASN A N 1
ATOM 2215 C CA . ASN A 1 288 ? 24.371 -10.876 -34.290 1.00 95.19 288 ASN A CA 1
ATOM 2216 C C . ASN A 1 288 ? 23.426 -9.824 -34.890 1.00 95.19 288 ASN A C 1
ATOM 2218 O O . ASN A 1 288 ? 23.876 -8.857 -35.505 1.00 95.19 288 ASN A O 1
ATOM 2222 N N . GLN A 1 289 ? 22.117 -9.965 -34.662 1.00 94.38 289 GLN A N 1
ATOM 2223 C CA . GLN A 1 289 ? 21.125 -8.993 -35.105 1.00 94.38 289 GLN A CA 1
ATOM 2224 C C . GLN A 1 289 ? 21.308 -7.636 -34.406 1.00 94.38 289 GLN A C 1
ATOM 2226 O O . GLN A 1 289 ? 21.007 -6.610 -35.014 1.00 94.38 289 GLN A O 1
ATOM 2231 N N . LEU A 1 290 ? 21.801 -7.609 -33.165 1.00 95.25 290 LEU A N 1
ATOM 2232 C CA . LEU A 1 290 ? 22.150 -6.383 -32.446 1.00 95.25 290 LEU A CA 1
ATOM 2233 C C . LEU A 1 290 ? 23.479 -5.778 -32.910 1.00 95.25 290 LEU A C 1
ATOM 2235 O O . LEU A 1 290 ? 23.556 -4.562 -33.033 1.00 95.25 290 LEU A O 1
ATOM 2239 N N . GLU A 1 291 ? 24.503 -6.588 -33.173 1.00 94.44 291 GLU A N 1
ATOM 2240 C CA . GLU A 1 291 ? 25.866 -6.124 -33.486 1.00 94.44 291 GLU A CA 1
ATOM 2241 C C . GLU A 1 291 ? 26.101 -5.818 -34.969 1.00 94.44 291 GLU A C 1
ATOM 2243 O O . GLU A 1 291 ? 26.872 -4.918 -35.301 1.00 94.44 291 GLU A O 1
ATOM 2248 N N . TYR A 1 292 ? 25.459 -6.570 -35.862 1.00 95.19 292 TYR A N 1
ATOM 2249 C CA . TYR A 1 292 ? 25.675 -6.517 -37.313 1.00 95.19 292 TYR A CA 1
ATOM 2250 C C . TYR A 1 292 ? 24.391 -6.241 -38.095 1.00 95.19 292 TYR A C 1
ATOM 2252 O O . TYR A 1 292 ? 24.444 -6.068 -39.307 1.00 95.19 292 TYR A O 1
ATOM 2260 N N . GLN A 1 293 ? 23.234 -6.227 -37.424 1.00 91.94 293 GLN A N 1
ATOM 2261 C CA . GLN A 1 293 ? 21.914 -6.177 -38.062 1.00 91.94 293 GLN A CA 1
ATOM 2262 C C . GLN A 1 293 ? 21.612 -7.356 -39.004 1.00 91.94 293 GLN A C 1
ATOM 2264 O O . GLN A 1 293 ? 20.629 -7.320 -39.746 1.00 91.94 293 GLN A O 1
ATOM 2269 N N . GLU A 1 294 ? 22.363 -8.450 -38.876 1.00 89.75 294 GLU A N 1
ATOM 2270 C CA . GLU A 1 294 ? 22.231 -9.683 -39.651 1.00 89.75 294 GLU A CA 1
ATOM 2271 C C . GLU A 1 294 ? 22.124 -10.903 -38.722 1.00 89.75 294 GLU A C 1
ATOM 2273 O O . GLU A 1 294 ? 22.557 -10.870 -37.575 1.00 89.75 294 GLU A O 1
ATOM 2278 N N . ALA A 1 295 ? 21.586 -12.027 -39.208 1.00 85.00 295 ALA A N 1
ATOM 2279 C CA . ALA A 1 295 ? 21.495 -13.257 -38.408 1.00 85.00 295 ALA A CA 1
ATOM 2280 C C . ALA A 1 295 ? 22.861 -13.940 -38.169 1.00 85.00 295 ALA A C 1
ATOM 2282 O O . ALA A 1 295 ? 23.007 -14.773 -37.269 1.00 85.00 295 ALA A O 1
ATOM 2283 N N . LYS A 1 296 ? 23.857 -13.617 -38.999 1.00 90.56 296 LYS A N 1
ATOM 2284 C CA . LYS A 1 296 ? 25.235 -14.110 -38.912 1.00 90.56 296 LYS A CA 1
ATOM 2285 C C . LYS A 1 296 ? 26.165 -12.953 -38.564 1.00 90.56 296 LYS A C 1
ATOM 2287 O O . LYS A 1 296 ? 25.815 -11.793 -38.746 1.00 90.56 296 LYS A O 1
ATOM 2292 N N . LYS A 1 297 ? 27.360 -13.287 -38.082 1.00 90.94 297 LYS A N 1
ATOM 2293 C CA . LYS A 1 297 ? 28.418 -12.306 -37.850 1.00 90.94 297 LYS A CA 1
ATOM 2294 C C . LYS A 1 297 ? 28.809 -11.660 -39.182 1.00 90.94 297 LYS A C 1
ATOM 2296 O O . LYS A 1 297 ? 29.323 -12.348 -40.065 1.00 90.94 297 LYS A O 1
ATOM 2301 N N . GLY A 1 298 ? 28.545 -10.365 -39.311 1.00 85.69 298 GLY A N 1
ATOM 2302 C CA . GLY A 1 298 ? 28.925 -9.579 -40.479 1.00 85.69 298 GLY A CA 1
ATOM 2303 C C . GLY A 1 298 ? 30.430 -9.307 -40.514 1.00 85.69 298 GLY A C 1
ATOM 2304 O O . GLY A 1 298 ? 31.125 -9.401 -39.501 1.00 85.69 298 GLY A O 1
ATOM 2305 N N . ALA A 1 299 ? 30.948 -8.935 -41.686 1.00 88.25 299 ALA A N 1
ATOM 2306 C CA . ALA A 1 299 ? 32.365 -8.592 -41.849 1.00 88.25 299 ALA A CA 1
ATOM 2307 C C . ALA A 1 299 ? 32.763 -7.307 -41.097 1.00 88.25 299 ALA A C 1
ATOM 2309 O O . ALA A 1 299 ? 33.923 -7.143 -40.721 1.00 88.25 299 ALA A O 1
ATOM 2310 N N . LYS A 1 300 ? 31.810 -6.391 -40.883 1.00 90.19 300 LYS A N 1
ATOM 2311 C CA . LYS A 1 300 ? 32.004 -5.130 -40.159 1.00 90.19 300 LYS A CA 1
ATOM 2312 C C . LYS A 1 300 ? 30.868 -4.929 -39.154 1.00 90.19 300 LYS A C 1
ATOM 2314 O O . LYS A 1 300 ? 29.722 -5.175 -39.530 1.00 90.19 300 LYS A O 1
ATOM 2319 N N . PRO A 1 301 ? 31.153 -4.475 -37.920 1.00 91.19 301 PRO A N 1
ATOM 2320 C CA . PRO A 1 301 ? 30.118 -4.114 -36.958 1.00 91.19 301 PRO A CA 1
ATOM 2321 C C . PRO A 1 301 ? 29.180 -3.048 -37.531 1.00 91.19 301 PRO A C 1
ATOM 2323 O O . PRO A 1 301 ? 29.631 -2.036 -38.066 1.00 91.19 301 PRO A O 1
ATOM 2326 N N . ASN A 1 302 ? 27.880 -3.284 -37.403 1.00 91.56 302 ASN A N 1
ATOM 2327 C CA . ASN A 1 302 ? 26.817 -2.358 -37.772 1.00 91.56 302 ASN A CA 1
ATOM 2328 C C . ASN A 1 302 ? 25.733 -2.424 -36.688 1.00 91.56 302 ASN A C 1
ATOM 2330 O O . ASN A 1 302 ? 24.689 -3.054 -36.893 1.00 91.56 302 ASN A O 1
ATOM 2334 N N . PRO A 1 303 ? 25.998 -1.849 -35.503 1.00 92.62 303 PRO A N 1
ATOM 2335 C CA . PRO A 1 303 ? 25.134 -2.035 -34.353 1.00 92.62 303 PRO A CA 1
ATOM 2336 C C . PRO A 1 303 ? 23.745 -1.444 -34.604 1.00 92.62 303 PRO A C 1
ATOM 2338 O O . PRO A 1 303 ? 23.597 -0.382 -35.210 1.00 92.62 303 PRO A O 1
ATOM 2341 N N . MET A 1 304 ? 22.712 -2.133 -34.126 1.00 91.88 304 MET A N 1
ATOM 2342 C CA . MET A 1 304 ? 21.334 -1.677 -34.253 1.00 91.88 304 MET A CA 1
ATOM 2343 C C . MET A 1 304 ? 21.138 -0.366 -33.469 1.00 91.88 304 MET A C 1
ATOM 2345 O O . MET A 1 304 ? 21.490 -0.305 -32.285 1.00 91.88 304 MET A O 1
ATOM 2349 N N . PRO A 1 305 ? 20.543 0.679 -34.078 1.00 92.75 305 PRO A N 1
ATOM 2350 C CA . PRO A 1 305 ? 20.281 1.932 -33.379 1.00 92.75 305 PRO A CA 1
ATOM 2351 C C . PRO A 1 305 ? 19.296 1.741 -32.217 1.00 92.75 305 PRO A C 1
ATOM 2353 O O . PRO A 1 305 ? 18.506 0.791 -32.180 1.00 92.75 305 PRO A O 1
ATOM 2356 N N . ALA A 1 306 ? 19.332 2.663 -31.251 1.00 91.62 306 ALA A N 1
ATOM 2357 C CA . ALA A 1 306 ? 18.393 2.669 -30.134 1.00 91.62 306 ALA A CA 1
ATOM 2358 C C . ALA A 1 306 ? 16.949 2.842 -30.641 1.00 91.62 306 ALA A C 1
ATOM 2360 O O . ALA A 1 306 ? 16.640 3.794 -31.353 1.00 91.62 306 ALA A O 1
ATOM 2361 N N . GLY A 1 307 ? 16.061 1.908 -30.287 1.00 92.31 307 GLY A N 1
ATOM 2362 C CA . GLY A 1 307 ? 14.659 1.960 -30.694 1.00 92.31 307 GLY A CA 1
ATOM 2363 C C . GLY A 1 307 ? 13.846 0.725 -30.287 1.00 92.31 307 GLY A C 1
ATOM 2364 O O . GLY A 1 307 ? 14.395 -0.238 -29.743 1.00 92.31 307 GLY A O 1
ATOM 2365 N N . PRO A 1 308 ? 12.533 0.696 -30.589 1.00 93.44 308 PRO A N 1
ATOM 2366 C CA . PRO A 1 308 ? 11.627 -0.366 -30.137 1.00 93.44 308 PRO A CA 1
ATOM 2367 C C . PRO A 1 308 ? 12.008 -1.774 -30.611 1.00 93.44 308 PRO A C 1
ATOM 2369 O O . PRO A 1 308 ? 11.672 -2.768 -29.971 1.00 93.44 308 PRO A O 1
ATOM 2372 N N . LYS A 1 309 ? 12.681 -1.892 -31.763 1.00 93.19 309 LYS A N 1
ATOM 2373 C CA . LYS A 1 309 ? 13.171 -3.179 -32.280 1.00 93.19 309 LYS A CA 1
ATOM 2374 C C . LYS A 1 309 ? 14.341 -3.701 -31.443 1.00 93.19 309 LYS A C 1
ATOM 2376 O O . LYS A 1 309 ? 14.318 -4.866 -31.060 1.00 93.19 309 LYS A O 1
ATOM 2381 N N . ARG A 1 310 ? 15.298 -2.831 -31.109 1.00 95.94 310 ARG A N 1
ATOM 2382 C CA . ARG A 1 310 ? 16.447 -3.153 -30.257 1.00 95.94 310 ARG A CA 1
ATOM 2383 C C . ARG A 1 310 ? 15.994 -3.603 -28.868 1.00 95.94 310 ARG A C 1
ATOM 2385 O O . ARG A 1 310 ? 16.343 -4.700 -28.453 1.00 95.94 310 ARG A O 1
ATOM 2392 N N . ILE A 1 311 ? 15.107 -2.830 -28.235 1.00 93.25 311 ILE A N 1
ATOM 2393 C CA . ILE A 1 311 ? 14.549 -3.140 -26.905 1.00 93.25 311 ILE A CA 1
ATOM 2394 C C . ILE A 1 311 ? 13.870 -4.519 -26.889 1.00 93.25 311 ILE A C 1
ATOM 2396 O O . ILE A 1 311 ? 14.030 -5.282 -25.941 1.00 93.25 311 ILE A O 1
ATOM 2400 N N . ARG A 1 312 ? 13.111 -4.870 -27.937 1.00 94.50 312 ARG A N 1
ATOM 2401 C CA . ARG A 1 312 ? 12.464 -6.190 -28.040 1.00 94.50 312 ARG A CA 1
ATOM 2402 C C . ARG A 1 312 ? 13.469 -7.338 -28.128 1.00 94.50 312 ARG A C 1
ATOM 2404 O O . ARG A 1 312 ? 13.227 -8.386 -27.538 1.00 94.50 312 ARG A O 1
ATOM 2411 N N . ILE A 1 313 ? 14.565 -7.155 -28.864 1.00 94.19 313 ILE A N 1
ATOM 2412 C CA . ILE A 1 313 ? 15.614 -8.173 -28.997 1.00 94.19 313 ILE A CA 1
ATOM 2413 C C . ILE A 1 313 ? 16.374 -8.321 -27.676 1.00 94.19 313 ILE A C 1
ATOM 2415 O O . ILE A 1 313 ? 16.535 -9.441 -27.207 1.00 94.19 313 ILE A O 1
ATOM 2419 N N . GLU A 1 314 ? 16.751 -7.213 -27.035 1.00 95.12 314 GLU A N 1
ATOM 2420 C CA . GLU A 1 314 ? 17.411 -7.219 -25.723 1.00 95.12 314 GLU A CA 1
ATOM 2421 C C . GLU A 1 314 ? 16.546 -7.922 -24.668 1.00 95.12 314 GLU A C 1
ATOM 2423 O O . GLU A 1 314 ? 17.015 -8.853 -24.021 1.00 95.12 314 GLU A O 1
ATOM 2428 N N . LYS A 1 315 ? 15.252 -7.580 -24.570 1.00 93.06 315 LYS A N 1
ATOM 2429 C CA . LYS A 1 315 ? 14.311 -8.273 -23.669 1.00 93.06 315 LYS A CA 1
ATOM 2430 C C . LYS A 1 315 ? 14.232 -9.777 -23.942 1.00 93.06 315 LYS A C 1
ATOM 2432 O O . LYS A 1 315 ? 14.219 -10.564 -23.002 1.00 93.06 315 LYS A O 1
ATOM 2437 N N . ARG A 1 316 ? 14.194 -10.184 -25.215 1.00 94.56 316 ARG A N 1
ATOM 2438 C CA . ARG A 1 316 ? 14.152 -11.601 -25.604 1.00 94.56 316 ARG A CA 1
ATOM 2439 C C . ARG A 1 316 ? 15.437 -12.348 -25.236 1.00 94.56 316 ARG A C 1
ATOM 2441 O O . ARG A 1 316 ? 15.352 -13.497 -24.812 1.00 94.56 316 ARG A O 1
ATOM 2448 N N . ILE A 1 317 ? 16.602 -11.713 -25.381 1.00 93.94 317 ILE A N 1
ATOM 2449 C CA . ILE A 1 317 ? 17.886 -12.274 -24.931 1.00 93.94 317 ILE A CA 1
ATOM 2450 C C . ILE A 1 317 ? 17.877 -12.443 -23.410 1.00 93.94 317 ILE A C 1
ATOM 2452 O O . ILE A 1 317 ? 18.243 -13.512 -22.924 1.00 93.94 317 ILE A O 1
ATOM 2456 N N . THR A 1 318 ? 17.423 -11.428 -22.668 1.00 93.25 318 THR A N 1
ATOM 2457 C CA . THR A 1 318 ? 17.320 -11.478 -21.203 1.00 93.25 318 THR A CA 1
ATOM 2458 C C . THR A 1 318 ? 16.442 -12.636 -20.739 1.00 93.25 318 THR A C 1
ATOM 2460 O O . THR A 1 318 ? 16.869 -13.411 -19.887 1.00 93.25 318 THR A O 1
ATOM 2463 N N . GLU A 1 319 ? 15.263 -12.812 -21.338 1.00 91.25 319 GLU A N 1
ATOM 2464 C CA . GLU A 1 319 ? 14.354 -13.904 -20.972 1.00 91.25 319 GLU A CA 1
ATOM 2465 C C . GLU A 1 319 ? 14.969 -15.284 -21.244 1.00 91.25 319 GLU A C 1
ATOM 2467 O O . GLU A 1 319 ? 14.987 -16.158 -20.380 1.00 91.25 319 GLU A O 1
ATOM 2472 N N . ARG A 1 320 ? 15.582 -15.478 -22.418 1.00 94.56 320 ARG A N 1
ATOM 2473 C CA . ARG A 1 320 ? 16.262 -16.744 -22.729 1.00 94.56 320 ARG A CA 1
ATOM 2474 C C . ARG A 1 320 ? 17.479 -17.000 -21.844 1.00 94.56 320 ARG A C 1
ATOM 2476 O O . ARG A 1 320 ? 17.761 -18.154 -21.543 1.00 94.56 320 ARG A O 1
ATOM 2483 N N . ASN A 1 321 ? 18.204 -15.962 -21.426 1.00 93.56 321 ASN A N 1
ATOM 2484 C CA . ASN A 1 321 ? 19.300 -16.111 -20.466 1.00 93.56 321 ASN A CA 1
ATOM 2485 C C . ASN A 1 321 ? 18.782 -16.572 -19.098 1.00 93.56 321 ASN A C 1
ATOM 2487 O O . ASN A 1 321 ? 19.390 -17.458 -18.506 1.00 93.56 321 ASN A O 1
ATOM 2491 N N . ARG A 1 322 ? 17.627 -16.062 -18.648 1.00 91.94 322 ARG A N 1
ATOM 2492 C CA . ARG A 1 322 ? 16.947 -16.557 -17.442 1.00 91.94 322 ARG A CA 1
ATOM 2493 C C . ARG A 1 322 ? 16.556 -18.034 -17.577 1.00 91.94 322 ARG A C 1
ATOM 2495 O O . ARG A 1 322 ? 16.765 -18.809 -16.650 1.00 91.94 322 ARG A O 1
ATOM 2502 N N . GLN A 1 323 ? 16.041 -18.455 -18.735 1.00 90.12 323 GLN A N 1
ATOM 2503 C CA . GLN A 1 323 ? 15.752 -19.874 -18.996 1.00 90.12 323 GLN A CA 1
ATOM 2504 C C . GLN A 1 323 ? 17.025 -20.742 -18.997 1.00 90.12 323 GLN A C 1
ATOM 2506 O O . GLN A 1 323 ? 17.016 -21.845 -18.458 1.00 90.12 323 GLN A O 1
ATOM 2511 N N . ILE A 1 324 ? 18.136 -20.255 -19.566 1.00 92.56 324 ILE A N 1
ATOM 2512 C CA . ILE A 1 324 ? 19.429 -20.960 -19.528 1.00 92.56 324 ILE A CA 1
ATOM 2513 C C . ILE A 1 324 ? 19.912 -21.136 -18.083 1.00 92.56 324 ILE A C 1
ATOM 2515 O O . ILE A 1 324 ? 20.369 -22.222 -17.739 1.00 92.56 324 ILE A O 1
ATOM 2519 N N . GLU A 1 325 ? 19.777 -20.113 -17.238 1.00 92.25 325 GLU A N 1
ATOM 2520 C CA . GLU A 1 325 ? 20.124 -20.188 -15.815 1.00 92.25 325 GLU A CA 1
ATOM 2521 C C . GLU A 1 325 ? 19.270 -21.228 -15.075 1.00 92.25 325 GLU A C 1
ATOM 2523 O O . GLU A 1 325 ? 19.816 -22.074 -14.369 1.00 92.25 325 GLU A O 1
ATOM 2528 N N . LYS A 1 326 ? 17.948 -21.253 -15.314 1.00 88.94 326 LYS A N 1
ATOM 2529 C CA . LYS A 1 326 ? 17.062 -22.310 -14.792 1.00 88.94 326 LYS A CA 1
ATOM 2530 C C . LYS A 1 326 ? 17.527 -23.710 -15.220 1.00 88.94 326 LYS A C 1
ATOM 2532 O O . LYS A 1 326 ? 17.583 -24.614 -14.390 1.00 88.94 326 LYS A O 1
ATOM 2537 N N . ILE A 1 327 ? 17.877 -23.896 -16.499 1.00 90.56 327 ILE A N 1
ATOM 2538 C CA . ILE A 1 327 ? 18.386 -25.179 -17.017 1.00 90.56 327 ILE A CA 1
ATOM 2539 C C . ILE A 1 327 ? 19.710 -25.558 -16.345 1.00 90.56 327 ILE A C 1
ATOM 2541 O O . ILE A 1 327 ? 19.924 -26.729 -16.043 1.00 90.56 327 ILE A O 1
ATOM 2545 N N . ASP A 1 328 ? 20.596 -24.593 -16.101 1.00 91.12 328 ASP A N 1
ATOM 2546 C CA . ASP A 1 328 ? 21.886 -24.839 -15.456 1.00 91.12 328 ASP A CA 1
ATOM 2547 C C . ASP A 1 328 ? 21.724 -25.255 -13.993 1.00 91.12 328 ASP A C 1
ATOM 2549 O O . ASP A 1 328 ? 22.358 -26.220 -13.570 1.00 91.12 328 ASP A O 1
ATOM 2553 N N . LEU A 1 329 ? 20.806 -24.624 -13.257 1.00 90.19 329 LEU A N 1
ATOM 2554 C CA . LEU A 1 329 ? 20.420 -25.065 -11.914 1.00 90.19 329 LEU A CA 1
ATOM 2555 C C . LEU A 1 329 ? 19.816 -26.478 -11.928 1.00 90.19 329 LEU A C 1
ATOM 2557 O O . LEU A 1 329 ? 20.200 -27.317 -11.115 1.00 90.19 329 LEU A O 1
ATOM 2561 N N . ALA A 1 330 ? 18.928 -26.777 -12.882 1.00 86.19 330 ALA A N 1
ATOM 2562 C CA . ALA A 1 330 ? 18.345 -28.112 -13.025 1.00 86.19 330 ALA A CA 1
ATOM 2563 C C . ALA A 1 330 ? 19.416 -29.177 -13.323 1.00 86.19 330 ALA A C 1
ATOM 2565 O O . ALA A 1 330 ? 19.417 -30.246 -12.714 1.00 86.19 330 ALA A O 1
ATOM 2566 N N . LEU A 1 331 ? 20.378 -28.874 -14.201 1.00 88.50 331 LEU A N 1
ATOM 2567 C CA . LEU A 1 331 ? 21.499 -29.764 -14.508 1.00 88.50 331 LEU A CA 1
ATOM 2568 C C . LEU A 1 331 ? 22.413 -30.004 -13.299 1.00 88.50 331 LEU A C 1
ATOM 2570 O O . LEU A 1 331 ? 22.888 -31.126 -13.151 1.00 88.50 331 LEU A O 1
ATOM 2574 N N . LEU A 1 332 ? 22.629 -28.994 -12.449 1.00 88.12 332 LEU A N 1
ATOM 2575 C CA . LEU A 1 332 ? 23.371 -29.133 -11.188 1.00 88.12 332 LEU A CA 1
ATOM 2576 C C . LEU A 1 332 ? 22.616 -29.983 -10.157 1.00 88.12 332 LEU A C 1
ATOM 2578 O O . LEU A 1 332 ? 23.239 -30.691 -9.380 1.00 88.12 332 LEU A O 1
ATOM 2582 N N . SER A 1 333 ? 21.281 -29.930 -10.151 1.00 80.31 333 SER A N 1
ATOM 2583 C CA . SER A 1 333 ? 20.457 -30.765 -9.264 1.00 80.31 333 SER A CA 1
ATOM 2584 C C . SER A 1 333 ? 20.326 -32.225 -9.725 1.00 80.31 333 SER A C 1
ATOM 2586 O O . SER A 1 333 ? 19.947 -33.084 -8.935 1.00 80.31 333 SER A O 1
ATOM 2588 N N . CYS A 1 334 ? 20.630 -32.511 -10.997 1.00 67.62 334 CYS A N 1
ATOM 2589 C CA . CYS A 1 334 ? 20.581 -33.855 -11.585 1.00 67.62 334 CYS A CA 1
ATOM 2590 C C . CYS A 1 334 ? 21.930 -34.601 -11.544 1.00 67.62 334 CYS A C 1
ATOM 2592 O O . CYS A 1 334 ? 21.994 -35.742 -12.010 1.00 67.62 334 CYS A O 1
ATOM 2594 N N . SER A 1 335 ? 23.004 -33.952 -11.082 1.00 56.06 335 SER A N 1
ATOM 2595 C CA . SER A 1 335 ? 24.369 -34.498 -10.987 1.00 56.06 335 SER A CA 1
ATOM 2596 C C . SER A 1 335 ? 24.731 -34.868 -9.560 1.00 56.06 335 SER A C 1
ATOM 2598 O O . SER A 1 335 ? 25.332 -35.949 -9.387 1.00 56.06 335 SER A O 1
#

Solvent-accessible surface area (backbone atoms only — not comparable to full-atom values): 21120 Å² total; per-residue (Å²): 138,85,81,85,80,75,81,85,89,76,82,80,84,78,91,60,90,72,65,75,75,70,67,74,79,57,91,44,60,49,53,48,54,51,51,42,50,75,68,67,56,46,62,69,62,49,35,53,49,32,52,71,60,30,89,59,72,60,53,42,66,73,44,53,96,37,54,94,80,32,51,72,56,50,52,50,51,43,41,52,48,40,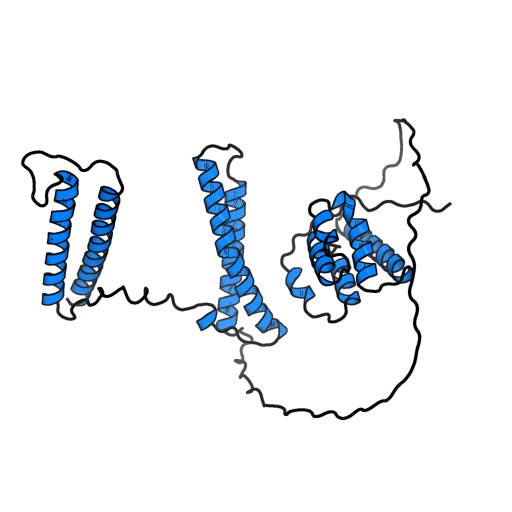66,50,50,76,66,57,50,50,54,51,52,51,49,51,50,52,53,55,53,51,56,58,63,73,64,69,74,90,69,79,88,79,77,83,82,89,85,84,90,84,84,89,83,84,83,87,84,84,81,89,84,91,81,90,76,90,86,90,87,76,89,80,91,82,87,85,89,79,89,86,79,95,75,88,79,78,90,73,84,73,81,84,74,85,72,67,96,72,88,65,74,57,69,55,50,49,51,35,51,50,52,32,53,52,50,52,52,49,46,50,52,43,51,51,56,53,68,70,50,71,91,60,82,47,71,68,47,48,52,52,47,48,52,42,51,52,51,46,63,63,48,48,64,53,39,54,51,31,48,53,40,48,46,38,30,78,76,70,68,42,79,50,60,51,64,77,73,53,52,69,73,68,68,64,70,74,50,71,99,65,74,75,70,53,94,43,72,68,50,37,54,51,52,43,53,51,48,51,53,53,39,51,29,50,50,18,33,42,40,32,61,30,68,51,84,52,99,56,84,40,60,55,64,93,47,77,68,46,55,53,49,53,52,51,43,52,52,47,50,52,51,42,50,54,46,51,53,51,52,64,74,74,107

Foldseek 3Di:
DDDPDDDDDDDDDDPDPVLVLVQPPDPALQVSLVSCLVVVVPPLSLLVSCCVQPPDNCVSVVCPPPCNVCSVVSNVRSCVSSPHDPVVSVVSVVVSVVVVVVVVVVVDPDDDPDDDDDDDDDDDDDDDDDDDDDDDDDDDDDDDDDDDDDDDDDDDDDDDDDDDDPDPPPPDDPPQLVVLVVLLVVLVVVLVVLVVVLVPQDPDPPVVSVVSNVVSVVVNVVSVVLNVVSVVQNCCCVPVVDGHDCCVNVVPPPPPVVPPPPPPQDPDLVSLVVLLVVLVLVLQQLVCCQFCVGSDNDPDTDGDDDDPVNVVSVVSNVVSVVVSVVSVVSNVVVD